Protein AF-A0AAJ1PN57-F1 (afdb_monomer_lite)

Radius of gyration: 31.7 Å; chains: 1; bounding box: 66×42×105 Å

Structure (mmCIF, N/CA/C/O backbone):
data_AF-A0AAJ1PN57-F1
#
_entry.id   AF-A0AAJ1PN57-F1
#
loop_
_atom_site.group_PDB
_atom_site.id
_atom_site.type_symbol
_atom_site.label_atom_id
_atom_site.label_alt_id
_atom_site.label_comp_id
_atom_site.label_asym_id
_atom_site.label_entity_id
_atom_site.label_seq_id
_atom_site.pdbx_PDB_ins_code
_atom_site.Cartn_x
_atom_site.Cartn_y
_atom_site.Cartn_z
_atom_site.occupancy
_atom_site.B_iso_or_equiv
_atom_site.auth_seq_id
_atom_site.auth_comp_id
_atom_site.auth_asym_id
_atom_site.auth_atom_id
_atom_site.pdbx_PDB_model_num
ATOM 1 N N . MET A 1 1 ? 21.900 13.992 -33.009 1.00 67.06 1 MET A N 1
ATOM 2 C CA . MET A 1 1 ? 20.421 13.949 -32.948 1.00 67.06 1 MET A CA 1
ATOM 3 C C . MET A 1 1 ? 19.888 12.594 -32.464 1.00 67.06 1 MET A C 1
ATOM 5 O O . MET A 1 1 ? 19.289 12.575 -31.401 1.00 67.06 1 MET A O 1
ATOM 9 N N . LYS A 1 2 ? 20.192 11.455 -33.119 1.00 76.88 2 LYS A N 1
ATOM 10 C CA . LYS A 1 2 ? 19.766 10.101 -32.674 1.00 76.88 2 LYS A CA 1
ATOM 11 C C . LYS A 1 2 ? 20.055 9.790 -31.192 1.00 76.88 2 LYS A C 1
ATOM 13 O O . LYS A 1 2 ? 19.144 9.440 -30.456 1.00 76.88 2 LYS A O 1
ATOM 18 N N . LYS A 1 3 ? 21.287 10.034 -30.721 1.00 77.75 3 LYS A N 1
ATOM 19 C CA . LYS A 1 3 ? 21.679 9.800 -29.314 1.00 77.75 3 LYS A CA 1
ATOM 20 C C . LYS A 1 3 ? 20.844 10.577 -28.283 1.00 77.75 3 LYS A C 1
ATOM 22 O O . LYS A 1 3 ? 20.604 10.093 -27.181 1.00 77.75 3 LYS A O 1
ATOM 27 N N . ILE A 1 4 ? 20.392 11.779 -28.647 1.00 75.38 4 ILE A N 1
ATOM 28 C CA . ILE A 1 4 ? 19.535 12.616 -27.795 1.00 75.38 4 ILE A CA 1
ATOM 29 C C . ILE A 1 4 ? 18.123 12.022 -27.757 1.00 75.38 4 ILE A C 1
ATOM 31 O O . ILE A 1 4 ? 17.577 11.845 -26.676 1.00 75.38 4 ILE A O 1
ATOM 35 N N . ILE A 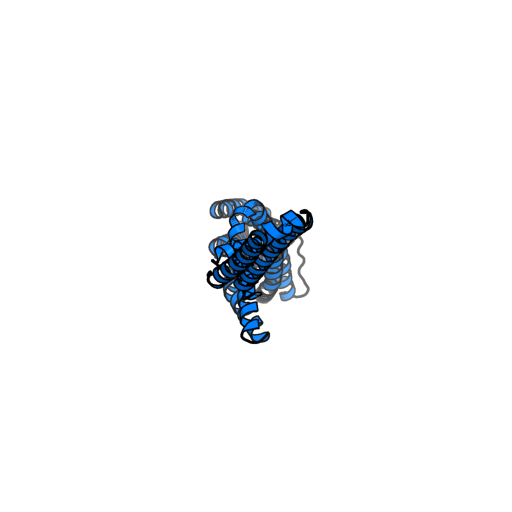1 5 ? 17.576 11.617 -28.908 1.00 80.12 5 ILE A N 1
ATOM 36 C CA . ILE A 1 5 ? 16.251 10.979 -29.006 1.00 80.12 5 ILE A CA 1
ATOM 37 C C . ILE A 1 5 ? 16.187 9.705 -28.145 1.00 80.12 5 ILE A C 1
ATOM 39 O O . ILE A 1 5 ? 15.266 9.555 -27.344 1.00 80.12 5 ILE A O 1
ATOM 43 N N . TYR A 1 6 ? 17.203 8.838 -28.217 1.00 85.56 6 TYR A N 1
ATOM 44 C CA . TYR A 1 6 ? 17.268 7.632 -27.379 1.00 85.56 6 TYR A CA 1
ATOM 45 C C . TYR A 1 6 ? 17.468 7.917 -25.887 1.00 85.56 6 TYR A C 1
ATOM 47 O O . TYR A 1 6 ? 17.120 7.082 -25.061 1.00 85.56 6 TYR A O 1
ATOM 55 N N . SER A 1 7 ? 17.997 9.091 -25.529 1.00 84.19 7 SER A N 1
ATOM 56 C CA . SER A 1 7 ? 18.116 9.523 -24.129 1.00 84.19 7 SER A CA 1
ATOM 57 C C . SER A 1 7 ? 16.805 10.137 -23.606 1.00 84.19 7 SER A C 1
ATOM 59 O O . SER A 1 7 ? 16.501 10.044 -22.418 1.00 84.19 7 SER A O 1
ATOM 61 N N . ILE A 1 8 ? 15.994 10.734 -24.484 1.00 88.19 8 ILE A N 1
ATOM 62 C CA . ILE A 1 8 ? 14.701 11.335 -24.128 1.00 88.19 8 ILE A CA 1
ATOM 63 C C . ILE A 1 8 ? 13.631 10.260 -23.913 1.00 88.19 8 ILE A C 1
ATOM 65 O O . ILE A 1 8 ? 12.876 10.355 -22.949 1.00 88.19 8 ILE A O 1
ATOM 69 N N . LEU A 1 9 ? 13.579 9.225 -24.758 1.00 91.12 9 LEU A N 1
ATOM 70 C CA . LEU A 1 9 ? 12.530 8.199 -24.699 1.00 91.12 9 LEU A CA 1
ATOM 71 C C . LEU A 1 9 ? 12.374 7.549 -23.302 1.00 91.12 9 LEU A C 1
ATOM 73 O O . LEU A 1 9 ? 11.255 7.554 -22.790 1.00 91.12 9 LEU A O 1
ATOM 77 N N . PRO A 1 10 ? 13.434 7.055 -22.629 1.00 92.81 10 PRO A N 1
ATOM 78 C CA . PRO A 1 10 ? 13.303 6.522 -21.273 1.00 92.81 10 PRO A CA 1
ATOM 79 C C . PRO A 1 10 ? 12.822 7.562 -20.259 1.00 92.81 10 PRO A C 1
ATOM 81 O O . PRO A 1 10 ? 12.041 7.236 -19.374 1.00 92.81 10 PRO A O 1
ATOM 84 N N . SER A 1 11 ? 13.245 8.819 -20.417 1.00 93.62 11 SER A N 1
ATOM 85 C CA . SER A 1 11 ? 12.823 9.931 -19.558 1.00 93.62 11 SER A CA 1
ATOM 86 C C . SER A 1 11 ? 11.321 10.196 -19.685 1.00 93.62 11 SER A C 1
ATOM 88 O O . SER A 1 11 ? 10.642 10.354 -18.676 1.00 93.62 11 SER A O 1
ATOM 90 N N . ILE A 1 12 ? 10.787 10.157 -20.911 1.00 94.69 12 ILE A N 1
ATOM 91 C CA . ILE A 1 12 ? 9.342 10.244 -21.161 1.00 94.69 12 ILE A CA 1
ATOM 92 C C . ILE A 1 12 ? 8.618 9.064 -20.508 1.00 94.69 12 ILE A C 1
ATOM 94 O O . ILE A 1 12 ? 7.600 9.267 -19.857 1.00 94.69 12 ILE A O 1
ATOM 98 N N . LEU A 1 13 ? 9.132 7.837 -20.639 1.00 95.69 13 LEU A N 1
ATOM 99 C CA . LEU A 1 13 ? 8.507 6.653 -20.037 1.00 95.69 13 LEU A CA 1
ATOM 100 C C . LEU A 1 13 ? 8.472 6.726 -18.502 1.00 95.69 13 LEU A C 1
ATOM 102 O O . LEU A 1 13 ? 7.461 6.369 -17.901 1.00 95.69 13 LEU A O 1
ATOM 106 N N . PHE A 1 14 ? 9.538 7.222 -17.873 1.00 95.94 14 PHE A N 1
ATOM 107 C CA . PHE A 1 14 ? 9.589 7.456 -16.427 1.00 95.94 14 PHE A CA 1
ATOM 108 C C . PHE A 1 14 ? 8.659 8.582 -15.976 1.00 95.94 14 PHE A C 1
ATOM 110 O O . PHE A 1 14 ? 7.985 8.458 -14.955 1.00 95.94 14 PHE A O 1
ATOM 117 N N . PHE A 1 15 ? 8.572 9.662 -16.748 1.00 95.12 15 PHE A N 1
ATOM 118 C CA . PHE A 1 15 ? 7.605 10.717 -16.484 1.00 95.12 15 PHE A CA 1
ATOM 119 C C . PHE A 1 15 ? 6.173 10.184 -16.564 1.00 95.12 15 PHE A C 1
ATOM 121 O O . PHE A 1 15 ? 5.410 10.343 -15.617 1.00 95.12 15 PHE A O 1
ATOM 128 N N . LEU A 1 16 ? 5.833 9.482 -17.649 1.00 95.12 16 LEU A N 1
ATOM 129 C CA . LEU A 1 16 ? 4.508 8.902 -17.849 1.00 95.12 16 LEU A CA 1
ATOM 130 C C . LEU A 1 16 ? 4.157 7.876 -16.773 1.00 95.12 16 LEU A C 1
ATOM 132 O O . LEU A 1 16 ? 3.004 7.833 -16.356 1.00 95.12 16 LEU A O 1
ATOM 136 N N . SER A 1 17 ? 5.115 7.071 -16.299 1.00 94.62 17 SER A N 1
ATOM 137 C CA . SER A 1 17 ? 4.846 6.117 -15.220 1.00 94.62 17 SER A CA 1
ATOM 138 C C . SER A 1 17 ? 4.458 6.839 -13.929 1.00 94.62 17 SER A C 1
ATOM 140 O O . SER A 1 17 ? 3.449 6.497 -13.315 1.00 94.62 17 SER A O 1
ATOM 142 N N . ILE A 1 18 ? 5.205 7.874 -13.545 1.00 91.62 18 ILE A N 1
ATOM 143 C CA . ILE A 1 18 ? 4.936 8.653 -12.334 1.00 91.62 18 ILE A CA 1
ATOM 144 C C . ILE A 1 18 ? 3.635 9.442 -12.481 1.00 91.62 18 ILE A C 1
ATOM 146 O O . ILE A 1 18 ? 2.802 9.404 -11.580 1.00 91.62 18 ILE A O 1
ATOM 150 N N . SER A 1 19 ? 3.412 10.096 -13.622 1.00 90.62 19 SER A N 1
ATOM 151 C CA . SER A 1 19 ? 2.143 10.762 -13.928 1.00 90.62 19 SER A CA 1
ATOM 152 C C . SER A 1 19 ? 0.969 9.802 -13.837 1.00 90.62 19 SER A C 1
ATOM 154 O O . SER A 1 19 ? -0.031 10.118 -13.200 1.00 90.62 19 SER A O 1
ATOM 156 N N . TYR A 1 20 ? 1.102 8.605 -14.402 1.00 91.75 20 TYR A N 1
ATOM 157 C CA . TYR A 1 20 ? 0.069 7.590 -14.299 1.00 91.75 20 TYR A CA 1
ATOM 158 C C . TYR A 1 20 ? -0.195 7.205 -12.839 1.00 91.75 20 TYR A C 1
ATOM 160 O O . TYR A 1 20 ? -1.350 7.192 -12.431 1.00 91.75 20 TYR A O 1
ATOM 168 N N . LEU A 1 21 ? 0.840 6.972 -12.024 1.00 86.19 21 LEU A N 1
ATOM 169 C CA . LEU A 1 21 ? 0.659 6.668 -10.601 1.00 86.19 21 LEU A CA 1
ATOM 170 C C . LEU A 1 21 ? -0.129 7.779 -9.882 1.00 86.19 21 LEU A C 1
ATOM 172 O O . LEU A 1 21 ? -1.048 7.473 -9.127 1.00 86.19 21 LEU A O 1
ATOM 176 N N . MET A 1 22 ? 0.153 9.050 -10.185 1.00 82.56 22 MET A N 1
ATOM 177 C CA . MET A 1 22 ? -0.563 10.199 -9.615 1.00 82.56 22 MET A CA 1
ATOM 178 C C . MET A 1 22 ? -2.041 10.259 -10.025 1.00 82.56 22 MET A C 1
ATOM 180 O O . MET A 1 22 ? -2.898 10.520 -9.183 1.00 82.56 22 MET A O 1
ATOM 184 N N . PHE A 1 23 ? -2.351 9.997 -11.297 1.00 83.56 23 PHE A N 1
ATOM 185 C CA . PHE A 1 23 ? -3.720 10.087 -11.824 1.00 83.56 23 PHE A CA 1
ATOM 186 C C . PHE A 1 23 ? -4.523 8.783 -11.717 1.00 83.56 23 PHE A C 1
ATOM 188 O O . PHE A 1 23 ? -5.740 8.806 -11.870 1.00 83.56 23 PHE A O 1
ATOM 195 N N . SER A 1 24 ? -3.880 7.655 -11.409 1.00 80.06 24 SER A N 1
ATOM 196 C CA . SER A 1 24 ? -4.524 6.338 -11.271 1.00 80.06 24 SER A CA 1
ATOM 197 C C . SER A 1 24 ? -5.494 6.235 -10.086 1.00 80.06 24 SER A C 1
ATOM 199 O O . SER A 1 24 ? -6.195 5.237 -9.946 1.00 80.06 24 SER A O 1
ATOM 201 N N . GLY A 1 25 ? -5.515 7.236 -9.199 1.00 73.00 25 GLY A N 1
ATOM 202 C CA . GLY A 1 25 ? -6.283 7.204 -7.955 1.00 73.00 25 GLY A CA 1
ATOM 203 C C . GLY A 1 25 ? -5.637 6.365 -6.845 1.00 73.00 25 GLY A C 1
ATOM 204 O O . GLY A 1 25 ? -6.163 6.343 -5.733 1.00 73.00 25 GLY A O 1
ATOM 205 N N . LEU A 1 26 ? -4.484 5.726 -7.094 1.00 79.19 26 LEU A N 1
ATOM 206 C CA . LEU A 1 26 ? -3.683 4.992 -6.104 1.00 79.19 26 LEU A CA 1
ATOM 207 C C . LEU A 1 26 ? -2.878 5.940 -5.196 1.00 79.19 26 LEU A C 1
ATOM 209 O O . LEU A 1 26 ? -1.649 5.918 -5.159 1.00 79.19 26 LEU A O 1
ATOM 213 N N . ASN A 1 27 ? -3.576 6.799 -4.457 1.00 80.88 27 ASN A N 1
ATOM 214 C CA . ASN A 1 27 ? -2.968 7.668 -3.451 1.00 80.88 27 ASN A CA 1
ATOM 215 C C . ASN A 1 27 ? -2.926 6.998 -2.064 1.00 80.88 27 ASN A C 1
ATOM 217 O O . ASN A 1 27 ? -3.452 5.904 -1.855 1.00 80.88 27 ASN A O 1
ATOM 221 N N . ALA A 1 28 ? -2.308 7.673 -1.094 1.00 79.62 28 ALA A N 1
ATOM 222 C CA . ALA A 1 28 ? -2.153 7.152 0.261 1.00 79.62 28 ALA A CA 1
ATOM 223 C C . ALA A 1 28 ? -3.504 6.847 0.946 1.00 79.62 28 ALA A C 1
ATOM 225 O O . ALA A 1 28 ? -3.658 5.797 1.569 1.00 79.62 28 ALA A O 1
ATOM 226 N N . ALA A 1 29 ? -4.516 7.702 0.756 1.00 81.75 29 ALA A N 1
ATOM 227 C CA . ALA A 1 29 ? -5.862 7.474 1.283 1.00 81.75 29 ALA A CA 1
ATOM 228 C C . ALA A 1 29 ? -6.530 6.237 0.658 1.00 81.75 29 ALA A C 1
ATOM 230 O O . ALA A 1 29 ? -7.146 5.435 1.361 1.00 81.75 29 ALA A O 1
ATOM 231 N N . LYS A 1 30 ? -6.386 6.041 -0.658 1.00 85.19 30 LYS A N 1
ATOM 232 C CA . LYS A 1 30 ? -6.874 4.845 -1.352 1.00 85.19 30 LYS A CA 1
ATOM 233 C C . LYS A 1 30 ? -6.144 3.596 -0.866 1.00 85.19 30 LYS A C 1
ATOM 235 O O . LYS A 1 30 ? -6.804 2.591 -0.636 1.00 85.19 30 LYS A O 1
ATOM 240 N N . ALA A 1 31 ? -4.832 3.662 -0.648 1.00 84.81 31 ALA A N 1
ATOM 241 C CA . ALA A 1 31 ? -4.052 2.544 -0.124 1.00 84.81 31 ALA A CA 1
ATOM 242 C C . ALA A 1 31 ? -4.526 2.114 1.279 1.00 84.81 31 ALA A C 1
ATOM 244 O O . ALA A 1 31 ? -4.741 0.924 1.502 1.00 84.81 31 ALA A O 1
ATOM 245 N N . ILE A 1 32 ? -4.800 3.069 2.180 1.00 83.56 32 ILE A N 1
ATOM 246 C CA . ILE A 1 32 ? -5.401 2.796 3.500 1.00 83.56 32 ILE A CA 1
ATOM 247 C C . ILE A 1 32 ? -6.785 2.144 3.344 1.00 83.56 32 ILE A C 1
ATOM 249 O O . ILE A 1 32 ? -7.073 1.123 3.968 1.00 83.56 32 ILE A O 1
ATOM 253 N N . LYS A 1 33 ? -7.643 2.696 2.474 1.00 86.06 33 LYS A N 1
ATOM 254 C CA . LYS A 1 33 ? -8.988 2.150 2.222 1.00 86.06 33 LYS A CA 1
ATOM 255 C C . LYS A 1 33 ? -8.939 0.729 1.663 1.00 86.06 33 LYS A C 1
ATOM 257 O O . LYS A 1 33 ? -9.704 -0.116 2.119 1.00 86.06 33 LYS A O 1
ATOM 262 N N . VAL A 1 34 ? -8.046 0.458 0.711 1.00 88.06 34 VAL A N 1
ATOM 263 C CA . VAL A 1 34 ? -7.860 -0.877 0.127 1.00 88.06 34 VAL A CA 1
ATOM 264 C C . VAL A 1 34 ? -7.359 -1.850 1.186 1.00 88.06 34 VAL A C 1
ATOM 266 O O . VAL A 1 34 ? -7.959 -2.909 1.324 1.00 88.06 34 VAL A O 1
ATOM 269 N N . GLN A 1 35 ? -6.342 -1.486 1.979 1.00 86.56 35 GLN A N 1
ATOM 270 C CA . GLN A 1 35 ? -5.863 -2.321 3.085 1.00 86.56 35 GLN A CA 1
ATOM 271 C C . GLN A 1 35 ? -7.027 -2.724 3.997 1.00 86.56 35 GLN A C 1
ATOM 273 O O . GLN A 1 35 ? -7.273 -3.912 4.192 1.00 86.56 35 GLN A O 1
ATOM 278 N N . ASN A 1 36 ? -7.779 -1.746 4.504 1.00 84.50 36 ASN A N 1
ATOM 279 C CA . ASN A 1 36 ? -8.882 -2.010 5.424 1.00 84.50 36 ASN A CA 1
ATOM 280 C C . ASN A 1 36 ? -9.964 -2.866 4.760 1.00 84.50 36 ASN A C 1
ATOM 282 O O . ASN A 1 36 ? -10.401 -3.861 5.329 1.00 84.50 36 ASN A O 1
ATOM 286 N N . LYS A 1 37 ? -10.355 -2.549 3.521 1.00 87.81 37 LYS A N 1
ATOM 287 C CA . LYS A 1 37 ? -11.405 -3.291 2.821 1.00 87.81 37 LYS A CA 1
ATOM 288 C C . LYS A 1 37 ? -11.010 -4.736 2.515 1.00 87.81 37 LYS A C 1
ATOM 290 O O . LYS A 1 37 ? -11.871 -5.600 2.623 1.00 87.81 37 LYS A O 1
ATOM 295 N N . VAL A 1 38 ? -9.741 -5.017 2.211 1.00 88.50 38 VAL A N 1
ATOM 296 C CA . VAL A 1 38 ? -9.234 -6.390 2.038 1.00 88.50 38 VAL A CA 1
ATOM 297 C C . VAL A 1 38 ? -9.445 -7.213 3.303 1.00 88.50 38 VAL A C 1
ATOM 299 O O . VAL A 1 38 ? -9.965 -8.325 3.218 1.00 88.50 38 VAL A O 1
ATOM 302 N N . PHE A 1 39 ? -9.084 -6.660 4.466 1.00 84.69 39 PHE A N 1
ATOM 303 C CA . PHE A 1 39 ? -9.306 -7.318 5.753 1.00 84.69 39 PHE A CA 1
ATOM 304 C C . PHE A 1 39 ? -10.797 -7.505 6.044 1.00 84.69 39 PHE A C 1
ATOM 306 O O . PHE A 1 39 ? -11.201 -8.592 6.445 1.00 84.69 39 PHE A O 1
ATOM 313 N N . LEU A 1 40 ? -11.625 -6.487 5.793 1.00 85.12 40 LEU A N 1
ATOM 314 C CA . LEU A 1 40 ? -13.076 -6.579 5.990 1.00 85.12 40 LEU A CA 1
ATOM 315 C C . LEU A 1 40 ? -13.707 -7.669 5.109 1.00 85.12 40 LEU A C 1
ATOM 317 O O . LEU A 1 40 ? -14.514 -8.454 5.597 1.00 85.12 40 LEU A O 1
ATOM 321 N N . VAL A 1 41 ? -13.339 -7.727 3.824 1.00 89.06 41 VAL A N 1
ATOM 322 C CA . VAL A 1 41 ? -13.805 -8.765 2.888 1.00 89.06 41 VAL A CA 1
ATOM 323 C C . VAL A 1 41 ? -13.367 -10.144 3.374 1.00 89.06 41 VAL A C 1
ATOM 325 O O . VAL A 1 41 ? -14.195 -11.047 3.433 1.00 89.06 41 VAL A O 1
ATOM 328 N N . PHE A 1 42 ? -12.108 -10.279 3.802 1.00 88.62 42 PHE A N 1
ATOM 329 C CA . PHE A 1 42 ? -11.573 -11.541 4.307 1.00 88.62 42 PHE A CA 1
ATOM 330 C C . PHE A 1 42 ? -12.352 -12.041 5.526 1.00 88.62 42 PHE A C 1
ATOM 332 O O . PHE A 1 42 ? -12.851 -13.162 5.527 1.00 88.62 42 PHE A O 1
ATOM 339 N N . VAL A 1 43 ? -12.477 -11.203 6.561 1.00 85.56 43 VAL A N 1
ATOM 340 C CA . VAL A 1 43 ? -13.123 -11.576 7.828 1.00 85.56 43 VAL A CA 1
ATOM 341 C C . VAL A 1 43 ? -14.599 -11.890 7.614 1.00 85.56 43 VAL A C 1
ATOM 343 O O . VAL A 1 43 ? -15.100 -12.866 8.164 1.00 85.56 43 VAL A O 1
ATOM 346 N N . ARG A 1 44 ? -15.294 -11.106 6.784 1.00 85.75 44 ARG A N 1
ATOM 347 C CA . ARG A 1 44 ? -16.710 -11.336 6.494 1.00 85.75 44 ARG A CA 1
ATOM 348 C C . ARG A 1 44 ? -16.932 -12.648 5.749 1.00 85.75 44 ARG A C 1
ATOM 350 O O . ARG A 1 44 ? -17.767 -13.445 6.159 1.00 85.75 44 ARG A O 1
ATOM 357 N N . ALA A 1 45 ? -16.157 -12.895 4.696 1.00 87.38 45 ALA A N 1
ATOM 358 C CA . ALA A 1 45 ? -16.245 -14.141 3.950 1.00 87.38 45 ALA A CA 1
ATOM 359 C C . ALA A 1 45 ? -15.841 -15.349 4.810 1.00 87.38 45 ALA A C 1
ATOM 361 O O . ALA A 1 45 ? -16.446 -16.406 4.683 1.00 87.38 45 ALA A O 1
ATOM 362 N N . LEU A 1 46 ? -14.882 -15.190 5.728 1.00 87.06 46 LEU A N 1
ATOM 363 C CA . LEU A 1 46 ? -14.502 -16.234 6.680 1.00 87.06 46 LEU A CA 1
ATOM 364 C C . LEU A 1 46 ? -15.620 -16.543 7.686 1.00 87.06 46 LEU A C 1
ATOM 366 O O . LEU A 1 46 ? -15.800 -17.699 8.053 1.00 87.06 46 LEU A O 1
ATOM 370 N N . ALA A 1 47 ? -16.357 -15.524 8.133 1.00 83.25 47 ALA A N 1
ATOM 371 C CA . ALA A 1 47 ? -17.478 -15.691 9.056 1.00 83.25 47 ALA A CA 1
ATOM 372 C C . ALA A 1 47 ? -18.710 -16.321 8.383 1.00 83.25 47 ALA A C 1
ATOM 374 O O . ALA A 1 47 ? -19.437 -17.080 9.019 1.00 83.25 47 ALA A O 1
ATOM 375 N N . GLU A 1 48 ? -18.958 -15.995 7.112 1.00 85.94 48 GLU A N 1
ATOM 376 C CA . GLU A 1 48 ? -20.146 -16.437 6.369 1.00 85.94 48 GLU A CA 1
ATOM 377 C C . GLU A 1 48 ? -19.923 -17.744 5.579 1.00 85.94 48 GLU A C 1
ATOM 379 O O . GLU A 1 48 ? -20.890 -18.440 5.262 1.00 85.94 48 GLU A O 1
ATOM 384 N N . LYS A 1 49 ? -18.675 -18.067 5.211 1.00 86.88 49 LYS A N 1
ATOM 385 C CA . LYS A 1 49 ? -18.316 -19.157 4.283 1.00 86.88 49 LYS A CA 1
ATOM 386 C C . LYS A 1 49 ? -17.121 -19.970 4.810 1.00 86.88 49 LYS A C 1
ATOM 388 O O . LYS A 1 49 ? -17.083 -20.337 5.979 1.00 86.88 49 LYS A O 1
ATOM 393 N N . ASP A 1 50 ? -16.164 -20.298 3.935 1.00 90.81 50 ASP A N 1
ATOM 394 C CA . ASP A 1 50 ? -14.934 -21.023 4.246 1.00 90.81 50 ASP A CA 1
ATOM 395 C C . ASP A 1 50 ? -13.674 -20.177 3.976 1.00 90.81 50 ASP A C 1
ATOM 397 O O . ASP A 1 50 ? -13.713 -19.088 3.392 1.00 90.81 50 ASP A O 1
ATOM 401 N N . VAL A 1 51 ? -12.523 -20.704 4.401 1.00 89.88 51 VAL A N 1
ATOM 402 C CA . VAL A 1 51 ? -11.219 -20.039 4.261 1.00 89.88 51 VAL A CA 1
ATOM 403 C C . VAL A 1 51 ? -10.830 -19.830 2.792 1.00 89.88 51 VAL A C 1
ATOM 405 O O . VAL A 1 51 ? -10.229 -18.810 2.459 1.00 89.88 51 VAL A O 1
ATOM 408 N N . LEU A 1 52 ? -11.144 -20.774 1.901 1.00 92.06 52 LEU A N 1
ATOM 409 C CA . LEU A 1 52 ? -10.718 -20.713 0.499 1.00 92.06 52 LEU A CA 1
ATOM 410 C C . LEU A 1 52 ? -11.469 -19.620 -0.265 1.00 92.06 52 LEU A C 1
ATOM 412 O O . LEU A 1 52 ? -10.853 -18.848 -1.002 1.00 92.06 52 LEU A O 1
ATOM 416 N N . LEU A 1 53 ? -12.779 -19.517 -0.053 1.00 90.69 53 LEU A N 1
ATOM 417 C CA . LEU A 1 53 ? -13.622 -18.470 -0.613 1.00 90.69 53 LEU A CA 1
ATOM 418 C C . LEU A 1 53 ? -13.243 -17.103 -0.042 1.00 90.69 53 LEU A C 1
ATOM 420 O O . LEU A 1 53 ? -13.137 -16.150 -0.811 1.00 90.69 53 LEU A O 1
ATOM 424 N N . ALA A 1 54 ? -12.933 -17.016 1.255 1.00 90.31 54 ALA A N 1
ATOM 425 C CA . ALA A 1 54 ? -12.436 -15.782 1.858 1.00 90.31 54 ALA A CA 1
ATOM 426 C C . ALA A 1 54 ? -11.127 -15.299 1.216 1.00 90.31 54 ALA A C 1
ATOM 428 O O . ALA A 1 54 ? -11.007 -14.130 0.846 1.00 90.31 54 ALA A O 1
ATOM 429 N N . ILE A 1 55 ? -10.165 -16.204 1.004 1.00 91.06 55 ILE A N 1
ATOM 430 C CA . ILE A 1 55 ? -8.920 -15.888 0.292 1.00 91.06 55 ILE A CA 1
ATOM 431 C C . ILE A 1 55 ? -9.219 -15.454 -1.147 1.00 91.06 55 ILE A C 1
ATOM 433 O O . ILE A 1 55 ? -8.679 -14.448 -1.605 1.00 91.06 55 ILE A O 1
ATOM 437 N N . SER A 1 56 ? -10.077 -16.188 -1.860 1.00 93.50 56 SER A N 1
ATOM 438 C CA . SER A 1 56 ? -10.421 -15.894 -3.253 1.00 93.50 56 SER A CA 1
ATOM 439 C C . SER A 1 56 ? -11.063 -14.514 -3.414 1.00 93.50 56 SER A C 1
ATOM 441 O O . SER A 1 56 ? -10.677 -13.757 -4.305 1.00 93.50 56 SER A O 1
ATOM 443 N N . GLU A 1 57 ? -12.014 -14.154 -2.553 1.00 93.25 57 GLU A N 1
ATOM 444 C CA . GLU A 1 57 ? -12.686 -12.852 -2.595 1.00 93.25 57 GLU A CA 1
ATOM 445 C C . GLU A 1 57 ? -11.730 -11.705 -2.255 1.00 93.25 57 GLU A C 1
ATOM 447 O O . GLU A 1 57 ? -11.686 -10.702 -2.972 1.00 93.25 57 GLU A O 1
ATOM 452 N N . SER A 1 58 ? -10.894 -11.868 -1.226 1.00 92.38 58 SER A N 1
ATOM 453 C CA . SER A 1 58 ? -9.866 -10.880 -0.888 1.00 92.38 58 SER A CA 1
ATOM 454 C C . SER A 1 58 ? -8.835 -10.708 -2.001 1.00 92.38 58 SER A C 1
ATOM 456 O O . SER A 1 58 ? -8.457 -9.578 -2.313 1.00 92.38 58 SER A O 1
ATOM 458 N N . LEU A 1 59 ? -8.399 -11.797 -2.641 1.00 91.19 59 LEU A N 1
ATOM 459 C CA . LEU A 1 59 ? -7.489 -11.741 -3.787 1.00 91.19 59 LEU A CA 1
ATOM 460 C C . LEU A 1 59 ? -8.143 -11.081 -4.999 1.00 91.19 59 LEU A C 1
ATOM 462 O O . LEU A 1 59 ? -7.490 -10.279 -5.663 1.00 91.19 59 LEU A O 1
ATOM 466 N N . SER A 1 60 ? -9.415 -11.376 -5.273 1.00 93.94 60 SER A N 1
ATOM 467 C CA . SER A 1 60 ? -10.177 -10.725 -6.342 1.00 93.94 60 SER A CA 1
ATOM 468 C C . SER A 1 60 ? -10.245 -9.214 -6.115 1.00 93.94 60 SER A C 1
ATOM 470 O O . SER A 1 60 ? -9.942 -8.444 -7.024 1.00 93.94 60 SER A O 1
ATOM 472 N N . TYR A 1 61 ? -10.513 -8.789 -4.878 1.00 93.50 61 TYR A N 1
ATOM 473 C CA . TYR A 1 61 ? -10.532 -7.376 -4.516 1.00 93.50 61 TYR A CA 1
ATOM 474 C C . TYR A 1 61 ? -9.151 -6.710 -4.658 1.00 93.50 61 TYR A C 1
ATOM 476 O O . TYR A 1 61 ? -9.041 -5.629 -5.237 1.00 93.50 61 TYR A O 1
ATOM 484 N N . ILE A 1 62 ? -8.072 -7.356 -4.191 1.00 91.31 62 ILE A N 1
ATOM 485 C CA . ILE A 1 62 ? -6.694 -6.864 -4.390 1.00 91.31 62 ILE A CA 1
ATOM 486 C C . ILE A 1 62 ? -6.373 -6.755 -5.887 1.00 91.31 62 ILE A C 1
ATOM 488 O O . ILE A 1 62 ? -5.740 -5.788 -6.324 1.00 91.31 62 ILE A O 1
ATOM 492 N N . LEU A 1 63 ? -6.805 -7.735 -6.684 1.00 91.31 63 LEU A N 1
ATOM 493 C CA . LEU A 1 63 ? -6.554 -7.775 -8.117 1.00 91.31 63 LEU A CA 1
ATOM 494 C C . LEU A 1 63 ? -7.178 -6.568 -8.824 1.00 91.31 63 LEU A C 1
ATOM 496 O O . LEU A 1 63 ? -6.495 -5.905 -9.606 1.00 91.31 63 LEU A O 1
ATOM 500 N N . THR A 1 64 ? -8.442 -6.266 -8.530 1.00 91.06 64 THR A N 1
ATOM 501 C CA . THR A 1 64 ? -9.185 -5.175 -9.174 1.00 91.06 64 THR A CA 1
ATOM 502 C C . THR A 1 64 ? -8.767 -3.799 -8.678 1.00 91.06 64 THR A C 1
ATOM 504 O O . THR A 1 64 ? -8.619 -2.883 -9.481 1.00 91.06 64 THR A O 1
ATOM 507 N N . GLU A 1 65 ? -8.546 -3.644 -7.374 1.00 90.81 65 GLU A N 1
ATOM 508 C CA . GLU A 1 65 ? -8.356 -2.326 -6.760 1.00 90.81 65 GLU A CA 1
ATOM 509 C C . GLU A 1 65 ? -6.890 -1.904 -6.630 1.00 90.81 65 GLU A C 1
ATOM 511 O O . GLU A 1 65 ? -6.617 -0.716 -6.462 1.00 90.81 65 GLU A O 1
ATOM 516 N N . ALA A 1 66 ? -5.940 -2.843 -6.707 1.00 89.56 66 ALA A N 1
ATOM 517 C CA . ALA A 1 66 ? -4.514 -2.550 -6.547 1.00 89.56 66 ALA A CA 1
ATOM 518 C C . ALA A 1 66 ? -3.642 -3.106 -7.681 1.00 89.56 66 ALA A C 1
ATOM 520 O O . ALA A 1 66 ? -2.831 -2.370 -8.247 1.00 89.56 66 ALA A O 1
ATOM 521 N N . ILE A 1 67 ? -3.783 -4.384 -8.050 1.00 90.06 67 ILE A N 1
ATOM 522 C CA . ILE A 1 67 ? -2.886 -5.003 -9.044 1.00 90.06 67 ILE A CA 1
ATOM 523 C C . ILE A 1 67 ? -3.133 -4.421 -10.433 1.00 90.06 67 ILE A C 1
ATOM 525 O O . ILE A 1 67 ? -2.214 -3.853 -11.014 1.00 90.06 67 ILE A O 1
ATOM 529 N N . LEU A 1 68 ? -4.355 -4.521 -10.961 1.00 89.81 68 LEU A N 1
ATOM 530 C CA . LEU A 1 68 ? -4.674 -4.036 -12.306 1.00 89.81 68 LEU A CA 1
ATOM 531 C C . LEU A 1 68 ? -4.326 -2.546 -12.482 1.00 89.81 68 LEU A C 1
ATOM 533 O O . LEU A 1 68 ? -3.633 -2.227 -13.453 1.00 89.81 68 LEU A O 1
ATOM 537 N N . PRO A 1 69 ? -4.678 -1.647 -11.540 1.00 90.44 69 PRO A N 1
ATOM 538 C CA . PRO A 1 69 ? -4.299 -0.243 -11.641 1.00 90.44 69 PRO A CA 1
ATOM 539 C C . PRO A 1 69 ? -2.799 0.015 -11.465 1.00 90.44 69 PRO A C 1
ATOM 541 O O . PRO A 1 69 ? -2.333 1.065 -11.871 1.00 90.44 69 PRO A O 1
ATOM 544 N N . SER A 1 70 ? -2.005 -0.895 -10.890 1.00 90.56 70 SER A N 1
ATOM 545 C CA . SER A 1 70 ? -0.547 -0.702 -10.773 1.00 90.56 70 SER A CA 1
ATOM 546 C C . SER A 1 70 ? 0.241 -1.231 -11.978 1.00 90.56 70 SER A C 1
ATOM 548 O O . SER A 1 70 ? 1.396 -0.843 -12.175 1.00 90.56 70 SER A O 1
ATOM 550 N N . LEU A 1 71 ? -0.369 -2.061 -12.834 1.00 91.12 71 LEU A N 1
ATOM 551 C CA . LEU A 1 71 ? 0.308 -2.643 -13.996 1.00 91.12 71 LEU A CA 1
ATOM 552 C C . LEU A 1 71 ? 0.877 -1.595 -14.969 1.00 91.12 71 LEU A C 1
ATOM 554 O O . LEU A 1 71 ? 2.046 -1.737 -15.337 1.00 91.12 71 LEU A O 1
ATOM 558 N N . PRO A 1 72 ? 0.155 -0.533 -15.385 1.00 93.00 72 PRO A N 1
ATOM 559 C CA . PRO A 1 72 ? 0.714 0.418 -16.347 1.00 93.00 72 PRO A CA 1
ATOM 560 C C . PRO A 1 72 ? 1.930 1.165 -15.795 1.00 93.00 72 PRO A C 1
ATOM 562 O O . PRO A 1 72 ? 2.914 1.338 -16.511 1.00 93.00 72 PRO A O 1
ATOM 565 N N . PHE A 1 73 ? 1.922 1.514 -14.504 1.00 93.31 73 PHE A N 1
ATOM 566 C CA . PHE A 1 73 ? 3.090 2.076 -13.819 1.00 93.31 73 PHE A CA 1
ATOM 567 C C . PHE A 1 73 ? 4.307 1.140 -13.918 1.00 93.31 73 PHE A C 1
ATOM 569 O O . PHE A 1 73 ? 5.392 1.565 -14.327 1.00 93.31 73 PHE A O 1
ATOM 576 N N . LEU A 1 74 ? 4.115 -0.147 -13.608 1.00 93.94 74 LEU A N 1
ATOM 577 C CA . LEU A 1 74 ? 5.168 -1.164 -13.657 1.00 93.94 74 LEU A CA 1
ATOM 578 C C . LEU A 1 74 ? 5.716 -1.375 -15.071 1.00 93.94 74 LEU A C 1
ATOM 580 O O . LEU A 1 74 ? 6.933 -1.445 -15.259 1.00 93.94 74 LEU A O 1
ATOM 584 N N . PHE A 1 75 ? 4.836 -1.458 -16.069 1.00 94.38 75 PHE A N 1
ATOM 585 C CA . PHE A 1 75 ? 5.237 -1.666 -17.457 1.00 94.38 75 PHE A CA 1
ATOM 586 C C . PHE A 1 75 ? 5.922 -0.438 -18.057 1.00 94.38 75 PHE A C 1
ATOM 588 O O . PHE A 1 75 ? 6.901 -0.596 -18.785 1.00 94.38 75 PHE A O 1
ATOM 595 N N . LEU A 1 76 ? 5.487 0.778 -17.728 1.00 95.81 76 LEU A N 1
ATOM 596 C CA . LEU A 1 76 ? 6.153 2.000 -18.185 1.00 95.81 76 LEU A CA 1
ATOM 597 C C . LEU A 1 76 ? 7.556 2.133 -17.573 1.00 95.81 76 LEU A C 1
ATOM 599 O O . LEU A 1 76 ? 8.519 2.360 -18.309 1.00 95.81 76 LEU A O 1
ATOM 603 N N . LEU A 1 77 ? 7.708 1.889 -16.263 1.00 95.12 77 LEU A N 1
ATOM 604 C CA . LEU A 1 77 ? 9.026 1.866 -15.614 1.00 95.12 77 LEU A CA 1
ATOM 605 C C . LEU A 1 77 ? 9.939 0.783 -16.198 1.00 95.12 77 LEU A C 1
ATOM 607 O O . LEU A 1 77 ? 11.086 1.058 -16.555 1.00 95.12 77 LEU A O 1
ATOM 611 N N . GLY A 1 78 ? 9.437 -0.449 -16.311 1.00 95.25 78 GLY A N 1
ATOM 612 C CA . GLY A 1 78 ? 10.203 -1.568 -16.855 1.00 95.25 78 GLY A CA 1
ATOM 613 C C . GLY A 1 78 ? 10.642 -1.322 -18.299 1.00 95.25 78 GLY A C 1
ATOM 614 O O . GLY A 1 78 ? 11.797 -1.580 -18.638 1.00 95.25 78 GLY A O 1
ATOM 615 N N . SER A 1 79 ? 9.767 -0.732 -19.118 1.00 95.12 79 SER A N 1
ATOM 616 C CA . SER A 1 79 ? 10.081 -0.340 -20.497 1.00 95.12 79 SER A CA 1
ATOM 617 C C . SER A 1 79 ? 11.151 0.744 -20.546 1.00 95.12 79 SER A C 1
ATOM 619 O O . SER A 1 79 ? 12.053 0.658 -21.376 1.00 95.12 79 SER A O 1
ATOM 621 N N . GLY A 1 80 ? 11.104 1.726 -19.640 1.00 95.19 80 GLY A N 1
ATOM 622 C CA . GLY A 1 80 ? 12.140 2.752 -19.520 1.00 95.19 80 GLY A CA 1
ATOM 623 C C . GLY A 1 80 ? 13.516 2.144 -19.239 1.00 95.19 80 GLY A C 1
ATOM 624 O O . GLY A 1 80 ? 14.473 2.423 -19.961 1.00 95.19 80 GLY A O 1
ATOM 625 N N . PHE A 1 81 ? 13.617 1.237 -18.262 1.00 95.12 81 PHE A N 1
ATOM 626 C CA . PHE A 1 81 ? 14.879 0.547 -17.966 1.00 95.12 81 PHE A CA 1
ATOM 627 C C . PHE A 1 81 ? 15.347 -0.358 -19.107 1.00 95.12 81 PHE A C 1
ATOM 629 O O . PHE A 1 81 ? 16.533 -0.357 -19.448 1.00 95.12 81 PHE A O 1
ATOM 636 N N . LEU A 1 82 ? 14.432 -1.108 -19.726 1.00 93.56 82 LEU A N 1
ATOM 637 C CA . LEU A 1 82 ? 14.769 -1.975 -20.848 1.00 93.56 82 LEU A CA 1
ATOM 638 C C . LEU A 1 82 ? 15.259 -1.163 -22.057 1.00 93.56 82 LEU A C 1
ATOM 640 O O . LEU A 1 82 ? 16.249 -1.544 -22.680 1.00 93.56 82 LEU A O 1
ATOM 644 N N . ALA A 1 83 ? 14.623 -0.026 -22.355 1.00 92.62 83 ALA A N 1
ATOM 645 C CA . ALA A 1 83 ? 15.041 0.878 -23.422 1.00 92.62 83 ALA A CA 1
ATOM 646 C C . ALA A 1 83 ? 16.458 1.413 -23.181 1.00 92.62 83 ALA A C 1
ATOM 648 O O . ALA A 1 83 ? 17.281 1.376 -24.096 1.00 92.62 83 ALA A O 1
ATOM 649 N N . ILE A 1 84 ? 16.784 1.827 -21.947 1.00 91.94 84 ILE A N 1
ATOM 650 C CA . ILE A 1 84 ? 18.147 2.276 -21.615 1.00 91.94 84 ILE A CA 1
ATOM 651 C C . ILE A 1 84 ? 19.166 1.173 -21.902 1.00 91.94 84 ILE A C 1
ATOM 653 O O . ILE A 1 84 ? 20.227 1.428 -22.468 1.00 91.94 84 ILE A O 1
ATOM 657 N N . PHE A 1 85 ? 18.840 -0.062 -21.532 1.00 90.88 85 PHE A N 1
ATOM 658 C CA . PHE A 1 85 ? 19.755 -1.179 -21.699 1.00 90.88 85 PHE A CA 1
ATOM 659 C C . PHE A 1 85 ? 19.932 -1.612 -23.160 1.00 90.88 85 PHE A C 1
ATOM 661 O O . PHE A 1 85 ? 21.057 -1.884 -23.580 1.00 90.88 85 PHE A O 1
ATOM 668 N N . ILE A 1 86 ? 18.853 -1.648 -23.948 1.00 90.12 86 ILE A N 1
ATOM 669 C CA . ILE A 1 86 ? 18.908 -1.976 -25.382 1.00 90.12 86 ILE A CA 1
ATOM 670 C C . ILE A 1 86 ? 19.731 -0.927 -26.134 1.00 90.12 86 ILE A C 1
ATOM 672 O O . ILE A 1 86 ? 20.634 -1.278 -26.891 1.00 90.12 86 ILE A O 1
ATOM 676 N N . PHE A 1 87 ? 19.483 0.357 -25.874 1.00 88.94 87 PHE A N 1
ATOM 677 C CA . PHE A 1 87 ? 20.158 1.464 -26.552 1.00 88.94 87 PHE A CA 1
ATOM 678 C C . PHE A 1 87 ? 21.414 1.947 -25.812 1.00 88.94 87 PHE A C 1
ATOM 680 O O . PHE A 1 87 ? 21.864 3.072 -26.028 1.00 88.94 87 PHE A O 1
ATOM 687 N N . LYS A 1 88 ? 22.028 1.115 -24.956 1.00 86.19 88 LYS A N 1
ATOM 688 C CA . LYS A 1 88 ? 23.134 1.528 -24.068 1.00 86.19 88 LYS A CA 1
ATOM 689 C C . LYS A 1 88 ? 24.328 2.166 -24.791 1.00 86.19 88 LYS A C 1
ATOM 691 O O . LYS A 1 88 ? 24.984 3.032 -24.222 1.00 86.19 88 LYS A O 1
ATOM 696 N N . ASN A 1 89 ? 24.602 1.748 -26.031 1.00 84.75 89 ASN A N 1
ATOM 697 C CA . ASN A 1 89 ? 25.702 2.266 -26.856 1.00 84.75 89 ASN A CA 1
ATOM 698 C C . ASN A 1 89 ? 25.329 3.573 -27.581 1.00 84.75 89 ASN A C 1
ATOM 700 O O . ASN A 1 89 ? 26.196 4.311 -28.053 1.00 84.75 89 ASN A O 1
ATOM 704 N N . GLU A 1 90 ? 24.032 3.858 -27.686 1.00 86.44 90 GLU A N 1
ATOM 705 C CA . GLU A 1 90 ? 23.482 5.016 -28.387 1.00 86.44 90 GLU A CA 1
ATOM 706 C C . GLU A 1 90 ? 23.052 6.126 -27.418 1.00 86.44 90 GLU A C 1
ATOM 708 O O . GLU A 1 90 ? 22.904 7.274 -27.829 1.00 86.44 90 GLU A O 1
ATOM 713 N N . ILE A 1 91 ? 22.912 5.824 -26.126 1.00 86.38 91 ILE A N 1
ATOM 714 C CA . ILE A 1 91 ? 22.515 6.778 -25.088 1.00 86.38 91 ILE A CA 1
ATOM 715 C C . ILE A 1 91 ? 23.715 7.564 -24.558 1.00 86.38 91 ILE A C 1
ATOM 717 O O . ILE A 1 91 ? 24.764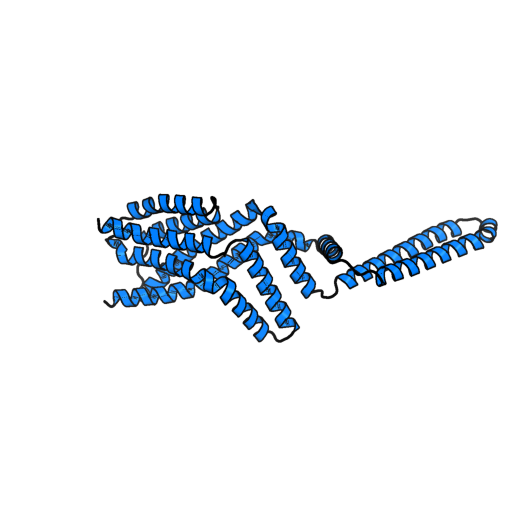 7.014 -24.225 1.00 86.38 91 ILE A O 1
ATOM 721 N N . ASN A 1 92 ? 23.527 8.876 -24.404 1.00 87.88 92 ASN A N 1
ATOM 722 C CA . ASN A 1 92 ? 24.415 9.697 -23.595 1.00 87.88 92 ASN A CA 1
ATOM 723 C C . ASN A 1 92 ? 23.850 9.763 -22.171 1.00 87.88 92 ASN A C 1
ATOM 725 O O . ASN A 1 92 ? 22.882 10.478 -21.917 1.00 87.88 92 ASN A O 1
ATOM 729 N N . TYR A 1 93 ? 24.471 9.044 -21.234 1.00 85.75 93 TYR A N 1
ATOM 730 C CA . TYR A 1 93 ? 24.008 8.982 -19.845 1.00 85.75 93 TYR A CA 1
ATOM 731 C C . TYR A 1 93 ? 23.954 10.344 -19.150 1.00 85.75 93 TYR A C 1
ATOM 733 O O . TYR A 1 93 ? 23.068 10.540 -18.328 1.00 85.75 93 TYR A O 1
ATOM 741 N N . LEU A 1 94 ? 24.855 11.278 -19.482 1.00 86.81 94 LEU A N 1
ATOM 742 C CA . LEU A 1 94 ? 24.810 12.637 -18.934 1.00 86.81 94 LEU A CA 1
ATOM 743 C C . LEU A 1 94 ? 23.538 13.358 -19.399 1.00 86.81 94 LEU A C 1
ATOM 745 O O . LEU A 1 94 ? 22.831 13.964 -18.598 1.00 86.81 94 LEU A O 1
ATOM 749 N N . SER A 1 95 ? 23.210 13.238 -20.689 1.00 86.62 95 SER A N 1
ATOM 750 C CA . SER A 1 95 ? 21.976 13.798 -21.246 1.00 86.62 95 SER A CA 1
ATOM 751 C C . SER A 1 95 ? 20.737 13.134 -20.645 1.00 86.62 95 SER A C 1
ATOM 753 O O . SER A 1 95 ? 19.803 13.842 -20.290 1.00 86.62 95 SER A O 1
ATOM 755 N N . LEU A 1 96 ? 20.735 11.806 -20.483 1.00 89.56 96 LEU A N 1
ATOM 756 C CA . LEU A 1 96 ? 19.641 11.063 -19.848 1.00 89.56 96 LEU A CA 1
ATOM 757 C C . LEU A 1 96 ? 19.386 11.535 -18.408 1.00 89.56 96 LEU A C 1
ATOM 759 O O . LEU A 1 96 ? 18.232 11.737 -18.038 1.00 89.56 96 LEU A O 1
ATOM 763 N N . THR A 1 97 ? 20.440 11.726 -17.603 1.00 88.62 97 THR A N 1
ATOM 764 C CA . THR A 1 97 ? 20.305 12.206 -16.217 1.00 88.62 97 THR A CA 1
ATOM 765 C C . THR A 1 97 ? 19.839 13.655 -16.151 1.00 88.62 97 THR A C 1
ATOM 767 O O . THR A 1 97 ? 18.960 13.966 -15.355 1.00 88.62 97 THR A O 1
ATOM 770 N N . LEU A 1 98 ? 20.370 14.533 -17.013 1.00 89.25 98 LEU A N 1
ATOM 771 C CA . LEU A 1 98 ? 19.954 15.938 -17.061 1.00 89.25 98 LEU A CA 1
ATOM 772 C C . LEU A 1 98 ? 18.492 16.080 -17.495 1.00 89.25 98 LEU A C 1
ATOM 774 O O . LEU A 1 98 ? 17.780 16.914 -16.947 1.00 89.25 98 LEU A O 1
ATOM 778 N N . MET A 1 99 ? 18.021 15.230 -18.414 1.00 89.62 99 MET A N 1
ATOM 779 C CA . MET A 1 99 ? 16.622 15.219 -18.848 1.00 89.62 99 MET A CA 1
ATOM 780 C C . MET A 1 99 ? 15.652 14.800 -17.738 1.00 89.62 99 MET A C 1
ATOM 782 O O . MET A 1 99 ? 14.503 15.222 -17.777 1.00 89.62 99 MET A O 1
ATOM 786 N N . GLN A 1 100 ? 16.081 14.050 -16.715 1.00 90.62 100 GLN A N 1
ATOM 787 C CA . GLN A 1 100 ? 15.191 13.732 -15.589 1.00 90.62 100 GLN A CA 1
ATOM 788 C C . GLN A 1 100 ? 14.809 14.971 -14.772 1.00 90.62 100 GLN A C 1
ATOM 790 O O . GLN A 1 100 ? 13.743 14.981 -14.174 1.00 90.62 100 GLN A O 1
ATOM 795 N N . ILE A 1 101 ? 15.642 16.018 -14.743 1.00 90.44 101 ILE A N 1
ATOM 796 C CA . ILE A 1 101 ? 15.404 17.228 -13.937 1.00 90.44 101 ILE A CA 1
ATOM 797 C C . ILE A 1 101 ? 14.127 17.973 -14.370 1.00 90.44 101 ILE A C 1
ATOM 799 O O . ILE A 1 101 ? 13.263 18.184 -13.517 1.00 90.44 101 ILE A O 1
ATOM 803 N N . PRO A 1 102 ? 13.938 18.358 -15.651 1.00 91.94 102 PRO A N 1
ATOM 804 C CA . PRO A 1 102 ? 12.705 19.017 -16.076 1.00 91.94 102 PRO A CA 1
ATOM 805 C C . PRO A 1 102 ? 11.475 18.112 -15.921 1.00 91.94 102 PRO A C 1
ATOM 807 O O . PRO A 1 102 ? 10.415 18.601 -15.539 1.00 91.94 102 PRO A O 1
ATOM 810 N N . PHE A 1 103 ? 11.605 16.798 -16.142 1.00 92.81 103 PHE A N 1
ATOM 811 C CA . PHE A 1 103 ? 10.498 15.860 -15.923 1.00 92.81 103 PHE A CA 1
ATOM 812 C C . PHE A 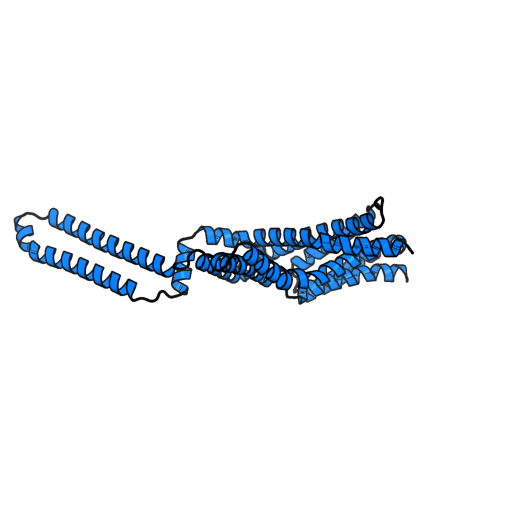1 103 ? 10.146 15.687 -14.439 1.00 92.81 103 PHE A C 1
ATOM 814 O O . PHE A 1 103 ? 8.965 15.589 -14.111 1.00 92.81 103 PHE A O 1
ATOM 821 N N . LEU A 1 104 ? 11.130 15.715 -13.537 1.00 91.94 104 LEU A N 1
ATOM 822 C CA . LEU A 1 104 ? 10.912 15.745 -12.091 1.00 91.94 104 LEU A CA 1
ATOM 823 C C . LEU A 1 104 ? 10.199 17.031 -11.672 1.00 91.94 104 LEU A C 1
ATOM 825 O O . LEU A 1 104 ? 9.239 16.962 -10.908 1.00 91.94 104 LEU A O 1
ATOM 829 N N . MET A 1 105 ? 10.644 18.188 -12.170 1.00 90.75 105 MET A N 1
ATOM 830 C CA . MET A 1 105 ? 10.001 19.473 -11.879 1.00 90.75 105 MET A CA 1
ATOM 831 C C . MET A 1 105 ? 8.543 19.467 -12.338 1.00 90.75 105 MET A C 1
ATOM 833 O O . MET A 1 105 ? 7.650 19.793 -11.559 1.00 90.75 105 MET A O 1
ATOM 837 N N . LEU A 1 106 ? 8.289 19.017 -13.570 1.00 92.31 106 LEU A N 1
ATOM 838 C CA . LEU A 1 106 ? 6.941 18.917 -14.117 1.00 92.31 106 LEU A CA 1
ATOM 839 C C . LEU A 1 106 ? 6.072 17.931 -13.324 1.00 92.31 106 LEU A C 1
ATOM 841 O O . LEU A 1 106 ? 4.948 18.262 -12.960 1.00 92.31 106 LEU A O 1
ATOM 845 N N . ALA A 1 107 ? 6.590 16.740 -13.012 1.00 90.56 107 ALA A N 1
ATOM 846 C CA . ALA A 1 107 ? 5.863 15.755 -12.218 1.00 90.56 107 ALA A CA 1
ATOM 847 C C . ALA A 1 107 ? 5.562 16.273 -10.806 1.00 90.56 107 ALA A C 1
ATOM 849 O O . ALA A 1 107 ? 4.450 16.099 -10.326 1.00 90.56 107 ALA A O 1
ATOM 850 N N . SER A 1 108 ? 6.513 16.956 -10.165 1.00 88.94 108 SER A N 1
ATOM 851 C CA . SER A 1 108 ? 6.327 17.532 -8.828 1.00 88.94 108 SER A CA 1
ATOM 852 C C . SER A 1 108 ? 5.281 18.643 -8.831 1.00 88.94 108 SER A C 1
ATOM 854 O O . SER A 1 108 ? 4.447 18.675 -7.932 1.00 88.94 108 SER A O 1
ATOM 856 N N . LEU A 1 109 ? 5.265 19.507 -9.852 1.00 88.75 109 LEU A N 1
ATOM 857 C CA . LEU A 1 109 ? 4.230 20.533 -10.015 1.00 88.75 109 LEU A CA 1
ATOM 858 C C . LEU A 1 109 ? 2.836 19.906 -10.149 1.00 88.75 109 LEU A C 1
ATOM 860 O O . LEU A 1 109 ? 1.911 20.321 -9.457 1.00 88.75 109 LEU A O 1
ATOM 864 N N . LEU A 1 110 ? 2.700 18.863 -10.976 1.00 87.25 110 LEU A N 1
ATOM 865 C CA . LEU A 1 110 ? 1.441 18.122 -11.129 1.00 87.25 110 LEU A CA 1
ATOM 866 C C . LEU A 1 110 ? 1.024 17.391 -9.840 1.00 87.25 110 LEU A C 1
ATOM 868 O O . LEU A 1 110 ? -0.165 17.213 -9.594 1.00 87.25 110 LEU A O 1
ATOM 872 N N . ALA A 1 111 ? 1.992 16.987 -9.014 1.00 82.69 111 ALA A N 1
ATOM 873 C CA . ALA A 1 111 ? 1.776 16.275 -7.755 1.00 82.69 111 ALA A CA 1
ATOM 874 C C . ALA A 1 111 ? 1.480 17.174 -6.547 1.00 82.69 111 ALA A C 1
ATOM 876 O O . ALA A 1 111 ? 1.347 16.649 -5.441 1.00 82.69 111 ALA A O 1
ATOM 877 N N . GLY A 1 112 ? 1.522 18.502 -6.701 1.00 85.44 112 GLY A N 1
ATOM 878 C CA . GLY A 1 112 ? 1.517 19.423 -5.560 1.00 85.44 112 GLY A CA 1
ATOM 879 C C . GLY A 1 112 ? 2.739 19.262 -4.643 1.00 85.44 112 GLY A C 1
ATOM 880 O O . GLY A 1 112 ? 2.608 19.327 -3.427 1.00 85.44 112 GLY A O 1
ATOM 881 N N . PHE A 1 113 ? 3.921 19.009 -5.215 1.00 84.38 113 PHE A N 1
ATOM 882 C CA . PHE A 1 113 ? 5.191 18.794 -4.505 1.00 84.38 113 PHE A CA 1
ATOM 883 C C . PHE A 1 113 ? 5.185 17.609 -3.521 1.00 84.38 113 PHE A C 1
ATOM 885 O O . PHE A 1 113 ? 5.817 17.642 -2.466 1.00 84.38 113 PHE A O 1
ATOM 892 N N . SER A 1 114 ? 4.510 16.517 -3.891 1.00 86.69 114 SER A N 1
ATOM 893 C CA . SER A 1 114 ? 4.514 15.276 -3.110 1.00 86.69 114 SER A CA 1
ATOM 894 C C . SER A 1 114 ? 5.925 14.698 -2.915 1.00 86.69 114 SER A C 1
ATOM 896 O O . SER A 1 114 ? 6.626 14.359 -3.874 1.00 86.69 114 SER A O 1
ATOM 898 N N . LEU A 1 115 ? 6.307 14.483 -1.652 1.00 88.69 115 LEU A N 1
ATOM 899 C CA . LEU A 1 115 ? 7.570 13.839 -1.272 1.00 88.69 115 LEU A CA 1
ATOM 900 C C . LEU A 1 115 ? 7.706 12.422 -1.867 1.00 88.69 115 LEU A C 1
ATOM 902 O O . LEU A 1 115 ? 8.805 12.000 -2.229 1.00 88.69 115 LEU A O 1
ATOM 906 N N . THR A 1 116 ? 6.588 11.707 -2.025 1.00 90.81 116 THR A N 1
ATOM 907 C CA . THR A 1 116 ? 6.562 10.379 -2.655 1.00 90.81 116 THR A CA 1
ATOM 908 C C . THR A 1 116 ? 7.085 10.439 -4.095 1.00 90.81 116 THR A C 1
ATOM 910 O O . THR A 1 116 ? 7.881 9.589 -4.500 1.00 90.81 116 THR A O 1
ATOM 913 N N . VAL A 1 117 ? 6.708 11.469 -4.861 1.00 90.75 117 VAL A N 1
ATOM 914 C CA . VAL A 1 117 ? 7.167 11.669 -6.247 1.00 90.75 117 VAL A CA 1
ATOM 915 C C . VAL A 1 117 ? 8.659 11.983 -6.289 1.00 90.75 117 VAL A C 1
ATOM 917 O O . VAL A 1 117 ? 9.392 11.377 -7.073 1.00 90.75 117 VAL A O 1
ATOM 920 N N . PHE A 1 118 ? 9.119 12.870 -5.405 1.00 91.81 118 PHE A N 1
ATOM 921 C CA . PHE A 1 118 ? 10.528 13.246 -5.318 1.00 91.81 118 PHE A CA 1
ATOM 922 C C . PHE A 1 118 ? 11.424 12.036 -5.020 1.00 91.81 118 PHE A C 1
ATOM 924 O O . PHE A 1 118 ? 12.388 11.774 -5.743 1.00 91.81 118 PHE A O 1
ATOM 931 N N . LEU A 1 119 ? 11.070 11.242 -4.006 1.00 94.50 119 LEU A N 1
ATOM 932 C CA . LEU A 1 119 ? 11.837 10.052 -3.640 1.00 94.50 119 LEU A CA 1
ATOM 933 C C . LEU A 1 119 ? 11.781 8.975 -4.725 1.00 94.50 119 LEU A C 1
ATOM 935 O O . LEU A 1 119 ? 12.810 8.377 -5.034 1.00 94.50 119 LEU A O 1
ATOM 939 N N . THR A 1 120 ? 10.638 8.785 -5.386 1.00 93.69 120 THR A N 1
ATOM 940 C CA . THR A 1 120 ? 10.534 7.849 -6.518 1.00 93.69 120 THR A CA 1
ATOM 941 C C . THR A 1 120 ? 11.504 8.216 -7.645 1.00 93.69 120 THR A C 1
ATOM 943 O O . THR A 1 120 ? 12.203 7.343 -8.162 1.00 93.69 120 THR A O 1
ATOM 946 N N . TYR A 1 121 ? 11.628 9.505 -7.981 1.00 92.88 121 TYR A N 1
ATOM 947 C CA . TYR A 1 121 ? 12.610 9.984 -8.960 1.00 92.88 121 TYR A CA 1
ATOM 948 C C . TYR A 1 121 ? 14.058 9.778 -8.515 1.00 92.88 121 TYR A C 1
ATOM 950 O O . TYR A 1 121 ? 14.897 9.420 -9.344 1.00 92.88 121 TYR A O 1
ATOM 958 N N . ILE A 1 122 ? 14.363 9.949 -7.224 1.00 93.81 122 ILE A N 1
ATOM 959 C CA . ILE A 1 122 ? 15.683 9.597 -6.682 1.00 93.81 122 ILE A CA 1
ATOM 960 C C . ILE A 1 122 ? 15.959 8.109 -6.920 1.00 93.81 122 ILE A C 1
ATOM 962 O O . ILE A 1 122 ? 17.019 7.765 -7.439 1.00 93.81 122 ILE A O 1
ATOM 966 N N . GLY A 1 123 ? 14.988 7.232 -6.654 1.00 95.56 123 GLY A N 1
ATOM 967 C CA . GLY A 1 123 ? 15.105 5.803 -6.951 1.00 95.56 123 GLY A CA 1
ATOM 968 C C . GLY A 1 123 ? 15.355 5.508 -8.436 1.00 95.56 123 GLY A C 1
ATOM 969 O O . GLY A 1 123 ? 16.161 4.634 -8.773 1.00 95.56 123 GLY A O 1
ATOM 970 N N . ILE A 1 124 ? 14.729 6.259 -9.345 1.00 95.19 124 ILE A N 1
ATOM 971 C CA . ILE A 1 124 ? 14.979 6.150 -10.791 1.00 95.19 124 ILE A CA 1
ATOM 972 C C . ILE A 1 124 ? 16.407 6.594 -11.127 1.00 95.19 124 ILE A C 1
ATOM 974 O O . ILE A 1 124 ? 17.130 5.854 -11.794 1.00 95.19 124 ILE A O 1
ATOM 978 N N . LEU A 1 125 ? 16.855 7.750 -10.633 1.00 93.50 125 LEU A N 1
ATOM 979 C CA . LEU A 1 125 ? 18.210 8.261 -10.865 1.00 93.50 125 LEU A CA 1
ATOM 980 C C . LEU A 1 125 ? 19.284 7.306 -10.334 1.00 93.50 125 LEU A C 1
ATOM 982 O O . LEU A 1 125 ? 20.217 6.958 -11.061 1.00 93.50 125 LEU A O 1
ATOM 986 N N . SER A 1 126 ? 19.125 6.816 -9.105 1.00 93.19 126 SER A N 1
ATOM 987 C CA . SER A 1 126 ? 20.002 5.802 -8.519 1.00 93.19 126 SER A CA 1
ATOM 988 C C . SER A 1 126 ? 20.026 4.523 -9.362 1.00 93.19 126 SER A C 1
ATOM 990 O O . SER A 1 126 ? 21.094 3.953 -9.593 1.00 93.19 126 SER A O 1
ATOM 992 N N . SER A 1 127 ? 18.876 4.101 -9.894 1.00 93.88 127 SER A N 1
ATOM 993 C CA . SER A 1 127 ? 18.790 2.944 -10.790 1.00 93.88 127 SER A CA 1
ATOM 994 C C . SER A 1 127 ? 19.528 3.168 -12.111 1.00 93.88 127 SER A C 1
ATOM 996 O O . SER A 1 127 ? 20.258 2.278 -12.541 1.00 93.88 127 SER A O 1
ATOM 998 N N . ILE A 1 128 ? 19.394 4.349 -12.728 1.00 92.19 128 ILE A N 1
ATOM 999 C CA . ILE A 1 128 ? 20.107 4.722 -13.962 1.00 92.19 128 ILE A CA 1
ATOM 1000 C C . ILE A 1 128 ? 21.624 4.690 -13.742 1.00 92.19 128 ILE A C 1
ATOM 1002 O O . ILE A 1 128 ? 22.359 4.181 -14.590 1.00 92.19 128 ILE A O 1
ATOM 1006 N N . ILE A 1 129 ? 22.105 5.204 -12.606 1.00 90.00 129 ILE A N 1
ATOM 1007 C CA . ILE A 1 129 ? 23.535 5.196 -12.266 1.00 90.00 129 ILE A CA 1
ATOM 1008 C C . ILE A 1 129 ? 24.052 3.757 -12.158 1.00 90.00 129 ILE A C 1
ATOM 1010 O O . ILE A 1 129 ? 25.076 3.432 -12.759 1.00 90.00 129 ILE A O 1
ATOM 1014 N N . LEU A 1 130 ? 23.325 2.880 -11.458 1.00 90.19 130 LEU A N 1
ATOM 1015 C CA . LEU A 1 130 ? 23.703 1.471 -11.299 1.00 90.19 130 LEU A CA 1
ATOM 1016 C C . LEU A 1 130 ? 23.588 0.652 -12.589 1.00 90.19 130 LEU A C 1
ATOM 1018 O O . LEU A 1 130 ? 24.221 -0.394 -12.707 1.00 90.19 130 LEU A O 1
ATOM 1022 N N . LEU A 1 131 ? 22.803 1.104 -13.566 1.00 87.94 131 LEU A N 1
ATOM 1023 C CA . LEU A 1 131 ? 22.659 0.413 -14.847 1.00 87.94 131 LEU A CA 1
ATOM 1024 C C . LEU A 1 131 ? 23.968 0.447 -15.657 1.00 87.94 131 LEU A C 1
ATOM 1026 O O . LEU A 1 131 ? 24.241 -0.474 -16.422 1.00 87.94 131 LEU A O 1
ATOM 1030 N N . LYS A 1 132 ? 24.835 1.446 -15.424 1.00 81.19 132 LYS A N 1
ATOM 1031 C CA . LYS A 1 132 ? 26.158 1.547 -16.068 1.00 81.19 132 LYS A CA 1
ATOM 1032 C C . LYS A 1 132 ? 27.084 0.376 -15.744 1.00 81.19 132 LYS A C 1
ATOM 1034 O O . LYS A 1 132 ? 27.905 0.010 -16.577 1.00 81.19 132 LYS A O 1
ATOM 1039 N N . THR A 1 133 ? 26.962 -0.191 -14.547 1.00 83.62 133 THR A 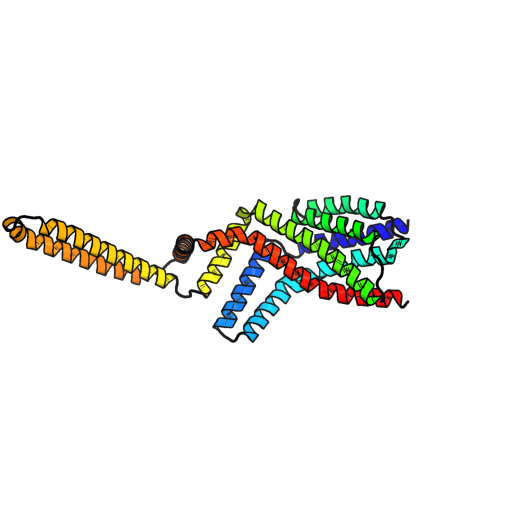N 1
ATOM 1040 C CA . THR A 1 133 ? 27.784 -1.315 -14.074 1.00 83.62 133 THR A CA 1
ATOM 1041 C C . THR A 1 133 ? 27.059 -2.654 -14.211 1.00 83.62 133 THR A C 1
ATOM 1043 O O . THR A 1 133 ? 27.470 -3.654 -13.626 1.00 83.62 133 THR A O 1
ATOM 1046 N N . PHE A 1 134 ? 25.953 -2.694 -14.959 1.00 86.88 134 PHE A N 1
ATOM 1047 C CA . PHE A 1 134 ? 25.184 -3.914 -15.142 1.00 86.88 134 PHE A CA 1
ATOM 1048 C C . PHE A 1 134 ? 25.847 -4.852 -16.156 1.00 86.88 134 PHE A C 1
ATOM 1050 O O . PHE A 1 134 ? 25.987 -4.530 -17.340 1.00 86.88 134 PHE A O 1
ATOM 1057 N N . GLU A 1 135 ? 26.171 -6.059 -15.701 1.00 85.19 135 GLU A N 1
ATOM 1058 C CA . GLU A 1 135 ? 26.718 -7.119 -16.541 1.00 85.19 135 GLU A CA 1
ATOM 1059 C C . GLU A 1 135 ? 25.616 -8.076 -17.039 1.00 85.19 135 GLU A C 1
ATOM 1061 O O . GLU A 1 135 ? 24.774 -8.525 -16.249 1.00 85.19 135 GLU A O 1
ATOM 1066 N N . PRO A 1 136 ? 25.594 -8.418 -18.343 1.00 86.62 136 PRO A N 1
ATOM 1067 C CA . PRO A 1 136 ? 24.648 -9.388 -18.888 1.00 86.62 136 PRO A CA 1
ATOM 1068 C C . PRO A 1 136 ? 24.800 -10.781 -18.261 1.00 86.62 136 PRO A C 1
ATOM 1070 O O . PRO A 1 136 ? 25.903 -11.221 -17.946 1.00 86.62 136 PRO A O 1
ATOM 1073 N N . ARG A 1 137 ? 23.693 -11.525 -18.145 1.00 88.25 137 ARG A N 1
ATOM 1074 C CA . ARG A 1 137 ? 23.700 -12.921 -17.673 1.00 88.25 137 ARG A CA 1
ATOM 1075 C C . ARG A 1 137 ? 23.837 -13.914 -18.832 1.00 88.25 137 ARG A C 1
ATOM 1077 O O . ARG A 1 137 ? 23.703 -13.558 -20.000 1.00 88.25 137 ARG A O 1
ATOM 1084 N N . LYS A 1 138 ? 24.040 -15.195 -18.483 1.00 85.75 138 LYS A N 1
ATOM 1085 C CA . LYS A 1 138 ? 24.245 -16.316 -19.425 1.00 85.75 138 LYS A CA 1
ATOM 1086 C C . LYS A 1 138 ? 23.208 -16.380 -20.554 1.00 85.75 138 LYS A C 1
ATOM 1088 O O . LYS A 1 138 ? 23.571 -16.654 -21.691 1.00 85.75 138 LYS A O 1
ATOM 1093 N N . THR A 1 139 ? 21.929 -16.132 -20.262 1.00 91.31 139 THR A N 1
ATOM 1094 C CA . THR A 1 139 ? 20.855 -16.146 -21.270 1.00 91.31 139 THR A CA 1
ATOM 1095 C C . THR A 1 139 ? 20.226 -14.767 -21.441 1.00 91.31 139 THR A C 1
ATOM 1097 O O . THR A 1 139 ? 20.212 -13.946 -20.516 1.00 91.31 139 THR A O 1
ATOM 1100 N N . ALA A 1 140 ? 19.676 -14.512 -22.633 1.00 90.19 140 ALA A N 1
ATOM 1101 C CA . ALA A 1 140 ? 18.978 -13.263 -22.928 1.00 90.19 140 ALA A CA 1
ATOM 1102 C C . ALA A 1 140 ? 17.797 -13.059 -21.968 1.00 90.19 140 ALA A C 1
ATOM 1104 O O . ALA A 1 140 ? 17.733 -12.041 -21.288 1.00 90.19 140 ALA A O 1
ATOM 1105 N N . PHE A 1 141 ? 16.940 -14.071 -21.816 1.00 93.19 141 PHE A N 1
ATOM 1106 C CA . PHE A 1 141 ? 15.812 -14.028 -20.885 1.00 93.19 141 PHE A CA 1
ATOM 1107 C C . PHE A 1 141 ? 16.236 -13.624 -19.464 1.00 93.19 141 PHE A C 1
ATOM 1109 O O . PHE A 1 141 ? 15.737 -12.635 -18.932 1.00 93.19 141 PHE A O 1
ATOM 1116 N N . LEU A 1 142 ? 17.228 -14.317 -18.885 1.00 92.75 142 LEU A N 1
ATOM 1117 C CA . LEU A 1 142 ? 17.714 -14.010 -17.536 1.00 92.75 142 LEU A CA 1
ATOM 1118 C C . LEU A 1 142 ? 18.316 -12.607 -17.435 1.00 92.75 142 LEU A C 1
ATOM 1120 O O . LEU A 1 142 ? 18.215 -11.982 -16.384 1.00 92.75 142 LEU A O 1
ATOM 1124 N N . THR A 1 143 ? 18.935 -12.108 -18.506 1.00 92.31 143 THR A N 1
ATOM 1125 C CA . THR A 1 143 ? 19.459 -10.738 -18.560 1.00 92.31 143 THR A CA 1
ATOM 1126 C C . THR A 1 143 ? 18.326 -9.721 -18.455 1.00 92.31 143 THR A C 1
ATOM 1128 O O . THR A 1 143 ? 18.370 -8.870 -17.569 1.00 92.31 143 THR A O 1
ATOM 1131 N N . GLY A 1 144 ? 17.295 -9.839 -19.299 1.00 90.56 144 GLY A N 1
ATOM 1132 C CA . GLY A 1 144 ? 16.149 -8.925 -19.295 1.00 90.56 144 GLY A CA 1
ATOM 1133 C C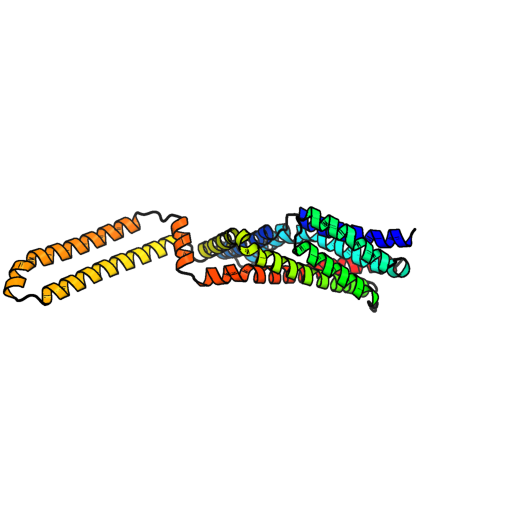 . GLY A 1 144 ? 15.365 -8.972 -17.981 1.00 90.56 144 GLY A C 1
ATOM 1134 O O . GLY A 1 144 ? 15.104 -7.930 -17.379 1.00 90.56 144 GLY A O 1
ATOM 1135 N N . SER A 1 145 ? 15.068 -10.176 -17.479 1.00 92.94 145 SER A N 1
ATOM 1136 C CA . SER A 1 145 ? 14.355 -10.351 -16.209 1.00 92.94 145 SER A CA 1
ATOM 1137 C C . SER A 1 145 ? 15.133 -9.791 -15.022 1.00 92.94 145 SER A C 1
ATOM 1139 O O . SER A 1 145 ? 14.560 -9.093 -14.185 1.00 92.94 145 SER A O 1
ATOM 1141 N N . TYR A 1 146 ? 16.437 -10.077 -14.934 1.00 93.69 146 TYR A N 1
ATOM 1142 C CA . TYR A 1 146 ? 17.259 -9.621 -13.813 1.00 93.69 146 TYR A CA 1
ATOM 1143 C C . TYR A 1 146 ? 17.482 -8.107 -13.836 1.00 93.69 146 TYR A C 1
ATOM 1145 O O . TYR A 1 146 ? 17.421 -7.480 -12.780 1.00 93.69 146 TYR A O 1
ATOM 1153 N N . LEU A 1 147 ? 17.687 -7.523 -15.021 1.00 93.56 147 LEU A N 1
ATOM 1154 C CA . LEU A 1 147 ? 17.800 -6.077 -15.212 1.00 93.56 147 LEU A CA 1
ATOM 1155 C C . LEU A 1 147 ? 16.573 -5.364 -14.635 1.00 93.56 147 LEU A C 1
ATOM 1157 O O . LEU A 1 147 ? 16.693 -4.571 -13.702 1.00 93.56 147 LEU A O 1
ATOM 1161 N N . VAL A 1 148 ? 15.386 -5.680 -15.157 1.00 93.00 148 VAL A N 1
ATOM 1162 C CA . VAL A 1 148 ? 14.154 -4.995 -14.753 1.00 93.00 148 VAL A CA 1
ATOM 1163 C C . VAL A 1 148 ? 13.837 -5.266 -13.285 1.00 93.00 148 VAL A C 1
ATOM 1165 O O . VAL A 1 148 ? 13.534 -4.332 -12.550 1.00 93.00 148 VAL A O 1
ATOM 1168 N N . SER A 1 149 ? 13.993 -6.508 -12.818 1.00 94.44 149 SER A N 1
ATOM 1169 C CA . SER A 1 149 ? 13.765 -6.861 -11.413 1.00 94.44 149 SER A CA 1
ATOM 1170 C C . SER A 1 149 ? 14.649 -6.053 -10.454 1.00 94.44 149 SER A C 1
ATOM 1172 O O . SER A 1 149 ? 14.161 -5.487 -9.472 1.00 94.44 149 SER A O 1
ATOM 1174 N N . ARG A 1 150 ? 15.950 -5.941 -10.748 1.00 94.00 150 ARG A N 1
ATOM 1175 C CA . ARG A 1 150 ? 16.899 -5.206 -9.901 1.00 94.00 150 ARG A CA 1
ATOM 1176 C C . ARG A 1 150 ? 16.573 -3.714 -9.838 1.00 94.00 150 ARG A C 1
ATOM 1178 O O . ARG A 1 150 ? 16.605 -3.142 -8.751 1.00 94.00 150 ARG A O 1
ATOM 1185 N N . HIS A 1 151 ? 16.268 -3.096 -10.976 1.00 94.75 151 HIS A N 1
ATOM 1186 C CA . HIS A 1 151 ? 16.010 -1.657 -11.036 1.00 94.75 151 HIS A CA 1
ATOM 1187 C C . HIS A 1 151 ? 14.627 -1.286 -10.489 1.00 94.75 151 HIS A C 1
ATOM 1189 O O . HIS A 1 151 ? 14.521 -0.331 -9.725 1.00 94.75 151 HIS A O 1
ATOM 1195 N N . LEU A 1 152 ? 13.589 -2.086 -10.760 1.00 95.44 152 LEU A N 1
ATOM 1196 C CA . LEU A 1 152 ? 12.273 -1.893 -10.144 1.00 95.44 152 LEU A CA 1
ATOM 1197 C C . LEU A 1 152 ? 12.335 -2.004 -8.619 1.00 95.44 152 LEU A C 1
ATOM 1199 O O . LEU A 1 152 ? 11.790 -1.141 -7.941 1.00 95.44 152 LEU A O 1
ATOM 1203 N N . ARG A 1 153 ? 13.056 -2.997 -8.073 1.00 95.75 153 ARG A N 1
ATOM 1204 C CA . ARG A 1 153 ? 13.255 -3.120 -6.617 1.00 95.75 153 ARG A CA 1
ATOM 1205 C C . ARG A 1 153 ? 13.786 -1.825 -6.010 1.00 95.75 153 ARG A C 1
ATOM 1207 O O . ARG A 1 153 ? 13.290 -1.388 -4.978 1.00 95.75 153 ARG A O 1
ATOM 1214 N N . LEU A 1 154 ? 14.794 -1.219 -6.635 1.00 95.19 154 LEU A N 1
ATOM 1215 C CA . LEU A 1 154 ? 15.393 0.004 -6.112 1.00 95.19 154 LEU A CA 1
ATOM 1216 C C . LEU A 1 154 ? 14.385 1.158 -6.137 1.00 95.19 154 LEU A C 1
ATOM 1218 O O . LEU A 1 154 ? 14.224 1.831 -5.125 1.00 95.19 154 LEU A O 1
ATOM 1222 N N . VAL A 1 155 ? 13.639 1.327 -7.231 1.00 96.44 155 VAL A N 1
ATOM 1223 C CA . VAL A 1 155 ? 12.550 2.316 -7.293 1.00 96.44 155 VAL A CA 1
ATOM 1224 C C . VAL A 1 155 ? 11.499 2.062 -6.206 1.00 96.44 155 VAL A C 1
ATOM 1226 O O . VAL A 1 155 ? 11.065 3.009 -5.559 1.00 96.44 155 VAL A O 1
ATOM 1229 N N . PHE A 1 156 ? 11.128 0.806 -5.941 1.00 95.62 156 PHE A N 1
ATOM 1230 C CA . PHE A 1 156 ? 10.129 0.474 -4.919 1.00 95.62 156 PHE A CA 1
ATOM 1231 C C . PHE A 1 156 ? 10.586 0.770 -3.498 1.00 95.62 156 PHE A C 1
ATOM 1233 O O . PHE A 1 156 ? 9.767 1.202 -2.695 1.00 95.62 156 PHE A O 1
ATOM 1240 N N . ILE A 1 157 ? 11.871 0.575 -3.184 1.00 96.38 157 ILE A N 1
ATOM 1241 C CA . ILE A 1 157 ? 12.428 0.957 -1.878 1.00 96.38 157 ILE A CA 1
ATOM 1242 C C . ILE A 1 157 ? 12.212 2.456 -1.656 1.00 96.38 157 ILE A C 1
ATOM 1244 O O . ILE A 1 157 ? 11.661 2.860 -0.635 1.00 96.38 157 ILE A O 1
ATOM 1248 N N . PHE A 1 158 ? 12.585 3.282 -2.634 1.00 96.62 158 PHE A N 1
ATOM 1249 C CA . PHE A 1 158 ? 12.421 4.729 -2.523 1.00 96.62 158 PHE A CA 1
ATOM 1250 C C . PHE A 1 158 ? 10.954 5.171 -2.546 1.00 96.62 158 PHE A C 1
ATOM 1252 O O . PHE A 1 158 ? 10.591 6.083 -1.807 1.00 96.62 158 PHE A O 1
ATOM 1259 N N . LEU A 1 159 ? 10.099 4.512 -3.332 1.00 94.06 159 LEU A N 1
ATOM 1260 C CA . LEU A 1 159 ? 8.656 4.756 -3.332 1.00 94.06 159 LEU A CA 1
ATOM 1261 C C . LEU A 1 159 ? 8.033 4.433 -1.963 1.00 94.06 159 LEU A C 1
ATOM 1263 O O . LEU A 1 159 ? 7.240 5.222 -1.460 1.00 94.06 159 LEU A O 1
ATOM 1267 N N . ALA A 1 160 ? 8.418 3.317 -1.336 1.00 94.62 160 ALA A N 1
ATOM 1268 C CA . ALA A 1 160 ? 7.933 2.925 -0.013 1.00 94.62 160 ALA A CA 1
ATOM 1269 C C . ALA A 1 160 ? 8.411 3.887 1.085 1.00 94.62 160 ALA A C 1
ATOM 1271 O O . ALA A 1 160 ? 7.609 4.299 1.920 1.00 94.62 160 ALA A O 1
ATOM 1272 N N . ILE A 1 161 ? 9.683 4.307 1.050 1.00 94.81 161 ILE A N 1
ATOM 1273 C CA . ILE A 1 161 ? 10.211 5.354 1.943 1.00 94.81 161 ILE A CA 1
ATOM 1274 C C . ILE A 1 161 ? 9.458 6.671 1.721 1.00 94.81 161 ILE A C 1
ATOM 1276 O O . ILE A 1 161 ? 9.098 7.349 2.681 1.00 94.81 161 ILE A O 1
ATOM 1280 N N . GLY A 1 162 ? 9.183 7.021 0.464 1.00 92.69 162 GLY A N 1
ATOM 1281 C CA . GLY A 1 162 ? 8.430 8.217 0.113 1.00 92.69 162 GLY A CA 1
ATOM 1282 C C . GLY A 1 162 ? 7.008 8.199 0.638 1.00 92.69 162 GLY A C 1
ATOM 1283 O O . GLY A 1 162 ? 6.595 9.171 1.264 1.00 92.69 162 GLY A O 1
ATOM 1284 N N . LEU A 1 163 ? 6.299 7.083 0.474 1.00 90.94 163 LEU A N 1
ATOM 1285 C CA . LEU A 1 163 ? 4.959 6.920 1.023 1.00 90.94 163 LEU A CA 1
ATOM 1286 C C . LEU A 1 163 ? 4.974 6.973 2.554 1.00 90.94 163 LEU A C 1
ATOM 1288 O O . LEU A 1 163 ? 4.145 7.669 3.137 1.00 90.94 163 LEU A O 1
ATOM 1292 N N . PHE A 1 164 ? 5.922 6.282 3.197 1.00 93.88 164 PHE A N 1
ATOM 1293 C CA . PHE A 1 164 ? 6.089 6.299 4.651 1.00 93.88 164 PHE A CA 1
ATOM 1294 C C . PHE A 1 164 ? 6.247 7.727 5.171 1.00 93.88 164 PHE A C 1
ATOM 1296 O O . PHE A 1 164 ? 5.475 8.159 6.022 1.00 93.88 164 PHE A O 1
ATOM 1303 N N . LEU A 1 165 ? 7.210 8.476 4.631 1.00 92.81 165 LEU A N 1
ATOM 1304 C CA . LEU A 1 165 ? 7.472 9.846 5.059 1.00 92.81 165 LEU A CA 1
ATOM 1305 C C . LEU A 1 165 ? 6.302 10.777 4.720 1.00 92.81 165 LEU A C 1
ATOM 1307 O O . LEU A 1 165 ? 5.931 11.604 5.548 1.00 92.81 165 LEU A O 1
ATOM 1311 N N . SER A 1 166 ? 5.675 10.624 3.548 1.00 90.31 166 SER A N 1
ATOM 1312 C CA . SER A 1 166 ? 4.484 11.396 3.179 1.00 90.31 166 SER A CA 1
ATOM 1313 C C . SER A 1 166 ? 3.328 11.177 4.155 1.00 90.31 166 SER A C 1
ATOM 1315 O O . SER A 1 166 ? 2.684 12.149 4.544 1.00 90.31 166 SER A O 1
ATOM 1317 N N . LEU A 1 167 ? 3.073 9.933 4.566 1.00 89.25 167 LEU A N 1
ATOM 1318 C CA . LEU A 1 167 ? 2.029 9.599 5.535 1.00 89.25 167 LEU A CA 1
ATOM 1319 C C . LEU A 1 167 ? 2.388 10.018 6.953 1.00 89.25 167 LEU A C 1
ATOM 1321 O O . LEU A 1 167 ? 1.523 10.493 7.675 1.00 89.25 167 LEU A O 1
ATOM 1325 N N . TYR A 1 168 ? 3.647 9.853 7.349 1.00 90.81 168 TYR A N 1
ATOM 1326 C CA . TYR A 1 168 ? 4.117 10.218 8.678 1.00 90.81 168 TYR A CA 1
ATOM 1327 C C . TYR A 1 168 ? 4.049 11.734 8.899 1.00 90.81 168 TYR A C 1
ATOM 1329 O O . TYR A 1 168 ? 3.5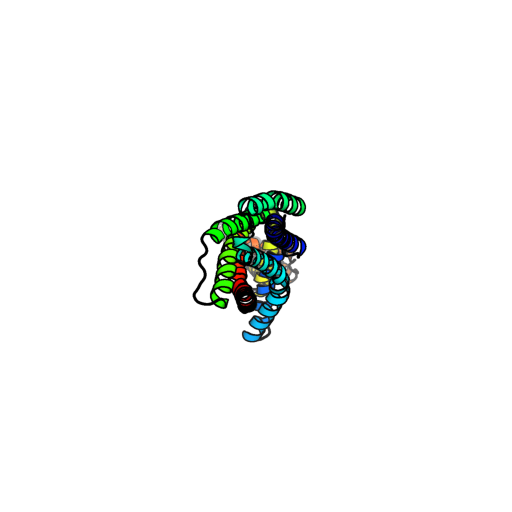02 12.189 9.899 1.00 90.81 168 TYR A O 1
ATOM 1337 N N . LEU A 1 169 ? 4.539 12.526 7.939 1.00 90.31 169 LEU A N 1
ATOM 1338 C CA . LEU A 1 169 ? 4.540 13.990 8.035 1.00 90.31 169 LEU A CA 1
ATOM 1339 C C . LEU A 1 169 ? 3.134 14.594 7.941 1.00 90.31 169 LEU A C 1
ATOM 1341 O O . LEU A 1 169 ? 2.887 15.649 8.514 1.00 90.31 169 LEU A O 1
ATOM 1345 N N . ASN A 1 170 ? 2.211 13.924 7.246 1.00 87.81 170 ASN A N 1
ATOM 1346 C CA . ASN A 1 170 ? 0.828 14.376 7.076 1.00 87.81 170 ASN A CA 1
ATOM 1347 C C . ASN A 1 170 ? -0.169 13.500 7.849 1.00 87.81 170 ASN A C 1
ATOM 1349 O O . ASN A 1 170 ? -1.326 13.386 7.448 1.00 87.81 170 ASN A O 1
ATOM 1353 N N . PHE A 1 171 ? 0.263 12.858 8.938 1.00 85.75 171 PHE A N 1
ATOM 1354 C CA . PHE A 1 171 ? -0.528 11.840 9.635 1.00 85.75 171 PHE A CA 1
ATOM 1355 C C . PHE A 1 171 ? -1.910 12.339 10.071 1.00 85.75 171 PHE A C 1
ATOM 1357 O O . PHE A 1 171 ? -2.904 11.639 9.887 1.00 85.75 171 PHE A O 1
ATOM 1364 N N . GLU A 1 172 ? -1.998 13.576 10.563 1.00 85.25 172 GLU A N 1
ATOM 1365 C CA . GLU A 1 172 ? -3.269 14.175 10.986 1.00 85.25 172 GLU A CA 1
ATOM 1366 C C . GLU A 1 172 ? -4.303 14.250 9.850 1.00 85.25 172 GLU A C 1
ATOM 1368 O O . GLU A 1 172 ? -5.495 14.111 10.105 1.00 85.25 172 GLU A O 1
ATOM 1373 N N . SER A 1 173 ? -3.868 14.360 8.587 1.00 84.69 173 SER A N 1
ATOM 1374 C CA . SER A 1 173 ? -4.773 14.355 7.424 1.00 84.69 173 SER A CA 1
ATOM 1375 C C . SER A 1 173 ? -5.387 12.983 7.127 1.00 84.69 173 SER A C 1
ATOM 1377 O O . SER A 1 173 ? -6.384 12.915 6.420 1.00 84.69 173 SER A O 1
ATOM 1379 N N . TYR A 1 174 ? -4.805 11.895 7.643 1.00 80.38 174 TYR A N 1
ATOM 1380 C CA . TYR A 1 174 ? -5.245 10.517 7.374 1.00 80.38 174 TYR A CA 1
ATOM 1381 C C . TYR A 1 174 ? -5.748 9.787 8.624 1.00 80.38 174 TYR A C 1
ATOM 1383 O O . TYR A 1 174 ? -6.276 8.679 8.535 1.00 80.38 174 TYR A O 1
ATOM 1391 N N . LYS A 1 175 ? -5.589 10.388 9.805 1.00 82.69 175 LYS A N 1
ATOM 1392 C CA . LYS A 1 175 ? -5.935 9.794 11.101 1.00 82.69 175 LYS A CA 1
ATOM 1393 C C . LYS A 1 175 ? -7.401 9.367 11.180 1.00 82.69 175 LYS A C 1
ATOM 1395 O O . LYS A 1 175 ? -7.693 8.287 11.686 1.00 82.69 175 LYS A O 1
ATOM 1400 N N . GLN A 1 176 ? -8.311 10.187 10.653 1.00 81.00 176 GLN A N 1
ATOM 1401 C CA . GLN A 1 176 ? -9.747 9.890 10.593 1.00 81.00 176 GLN A CA 1
ATOM 1402 C C . GLN A 1 176 ? -10.029 8.629 9.761 1.00 81.00 176 GLN A C 1
ATOM 1404 O O . GLN A 1 176 ? -10.692 7.717 10.258 1.00 81.00 176 GLN A O 1
ATOM 1409 N N . GLU A 1 177 ? -9.476 8.527 8.547 1.00 81.12 177 GLU A N 1
ATOM 1410 C CA . GLU A 1 177 ? -9.585 7.332 7.701 1.00 81.12 177 GLU A CA 1
ATOM 1411 C C . GLU A 1 177 ? -9.045 6.067 8.377 1.00 81.12 177 GLU A C 1
ATOM 1413 O O . GLU A 1 177 ? -9.681 5.012 8.304 1.00 81.12 177 GLU A O 1
ATOM 1418 N N . VAL A 1 178 ? -7.885 6.155 9.036 1.00 80.06 178 VAL A N 1
ATOM 1419 C CA . VAL A 1 178 ? -7.274 5.007 9.726 1.00 80.06 178 VAL A CA 1
ATOM 1420 C C . VAL A 1 178 ? -8.143 4.555 10.898 1.00 80.06 178 VAL A C 1
ATOM 1422 O O . VAL A 1 178 ? -8.431 3.363 11.026 1.00 80.06 178 VAL A O 1
ATOM 1425 N N . LEU A 1 179 ? -8.615 5.495 11.721 1.00 80.06 179 LEU A N 1
ATOM 1426 C CA . LEU A 1 179 ? -9.487 5.193 12.856 1.00 80.06 179 LEU A CA 1
ATOM 1427 C C . LEU A 1 179 ? -10.814 4.585 12.406 1.00 80.06 179 LEU A C 1
ATOM 1429 O O . LEU A 1 179 ? -11.255 3.599 12.989 1.00 80.06 179 LEU A O 1
ATOM 1433 N N . SER A 1 180 ? -11.439 5.143 11.365 1.00 77.19 180 SER A N 1
ATOM 1434 C CA . SER A 1 180 ? -12.705 4.620 10.843 1.00 77.19 180 SER A CA 1
ATOM 1435 C C . SER A 1 180 ? -12.549 3.186 10.345 1.00 77.19 180 SER A C 1
ATOM 1437 O O . SER A 1 180 ? -13.329 2.319 10.723 1.00 77.19 180 SER A O 1
ATOM 1439 N N . GLY A 1 181 ? -11.514 2.907 9.549 1.00 75.06 181 GLY A N 1
ATOM 1440 C CA . GLY A 1 181 ? -11.318 1.559 9.021 1.00 75.06 181 GLY A CA 1
ATOM 1441 C C . GLY A 1 181 ? -10.932 0.538 10.090 1.00 75.06 181 GLY A C 1
ATOM 1442 O O . GLY A 1 181 ? -11.349 -0.613 10.011 1.00 75.06 181 GLY A O 1
ATOM 1443 N N . THR A 1 182 ? -10.190 0.951 11.120 1.00 74.88 182 THR A N 1
ATOM 1444 C CA . THR A 1 182 ? -9.860 0.059 12.243 1.00 74.88 182 THR A CA 1
ATOM 1445 C C . THR A 1 182 ? -11.096 -0.239 13.094 1.00 74.88 182 THR A C 1
ATOM 1447 O O . THR A 1 182 ? -11.301 -1.375 13.518 1.00 74.88 182 THR A O 1
ATOM 1450 N N . PHE A 1 183 ? -11.963 0.754 13.298 1.00 77.12 183 PHE A N 1
ATOM 1451 C CA . PHE A 1 183 ? -13.228 0.585 14.007 1.00 77.12 183 PHE A CA 1
ATOM 1452 C C . PHE A 1 183 ? -14.171 -0.400 13.302 1.00 77.12 183 PHE A C 1
ATOM 1454 O O . PHE A 1 183 ? -14.747 -1.266 13.960 1.00 77.12 183 PHE A O 1
ATOM 1461 N N . ASP A 1 184 ? -14.269 -0.334 11.971 1.00 76.50 184 ASP A N 1
ATOM 1462 C CA . ASP A 1 184 ? -15.069 -1.279 11.182 1.00 76.50 184 ASP A CA 1
ATOM 1463 C C . ASP A 1 184 ? -14.578 -2.728 11.341 1.00 76.50 184 ASP A C 1
ATOM 1465 O O . ASP A 1 184 ? -15.382 -3.660 11.409 1.00 76.50 184 ASP A O 1
ATOM 1469 N N . ILE A 1 185 ? -13.259 -2.927 11.453 1.00 74.69 185 ILE A N 1
ATOM 1470 C CA . ILE A 1 185 ? -12.666 -4.248 11.706 1.00 74.69 185 ILE A CA 1
ATOM 1471 C C . ILE A 1 185 ? -13.044 -4.744 13.106 1.00 74.69 185 ILE A C 1
ATOM 1473 O O . ILE A 1 185 ? -13.450 -5.895 13.261 1.00 74.69 185 ILE A O 1
ATOM 1477 N N . ILE A 1 186 ? -12.962 -3.885 14.126 1.00 75.38 186 ILE A N 1
ATOM 1478 C CA . ILE A 1 186 ? -13.316 -4.260 15.504 1.00 75.38 186 ILE A CA 1
ATOM 1479 C C . ILE A 1 186 ? -14.801 -4.617 15.613 1.00 75.38 186 ILE A C 1
ATOM 1481 O O . ILE A 1 186 ? -15.128 -5.618 16.246 1.00 75.38 186 ILE A O 1
ATOM 1485 N N . LYS A 1 187 ? -15.691 -3.868 14.949 1.00 72.88 187 LYS A N 1
ATOM 1486 C CA . LYS A 1 187 ? -17.127 -4.189 14.880 1.00 72.88 187 LYS A CA 1
ATOM 1487 C C . LYS A 1 187 ? -17.405 -5.576 14.295 1.00 72.88 187 LYS A C 1
ATOM 1489 O O . LYS A 1 187 ? -18.358 -6.221 14.709 1.00 72.88 187 LYS A O 1
ATOM 1494 N N . LEU A 1 188 ? -16.600 -6.045 13.342 1.00 71.81 188 LEU A N 1
ATOM 1495 C CA . LEU A 1 188 ? -16.760 -7.391 12.778 1.00 71.81 188 LEU A CA 1
ATOM 1496 C C . LEU A 1 188 ? -16.274 -8.492 13.721 1.00 71.81 188 LEU A C 1
ATOM 1498 O O . LEU A 1 188 ? -16.880 -9.556 13.770 1.00 71.81 188 LEU A O 1
ATOM 1502 N N . VAL A 1 189 ? -15.185 -8.251 14.455 1.00 71.19 189 VAL A N 1
ATOM 1503 C CA . VAL A 1 189 ? -14.638 -9.230 15.411 1.00 71.19 189 VAL A CA 1
ATOM 1504 C C . VAL A 1 189 ? -15.487 -9.296 16.682 1.00 71.19 189 VAL A C 1
ATOM 1506 O O . VAL A 1 189 ? -15.633 -10.360 17.278 1.00 71.19 189 VAL A O 1
ATOM 1509 N N . ILE A 1 190 ? -16.072 -8.168 17.084 1.00 73.31 190 ILE A N 1
ATOM 1510 C CA . ILE A 1 190 ? -16.939 -8.049 18.251 1.00 73.31 190 ILE A CA 1
ATOM 1511 C C . ILE A 1 190 ? -18.308 -7.537 17.764 1.00 73.31 190 ILE A C 1
ATOM 1513 O O . ILE A 1 190 ? -18.586 -6.340 17.836 1.00 73.31 190 ILE A O 1
ATOM 1517 N N . PRO A 1 191 ? -19.182 -8.420 17.250 1.00 60.72 191 PRO A N 1
ATOM 1518 C CA . PRO A 1 191 ? -20.446 -8.020 16.620 1.00 60.72 191 PRO A CA 1
ATOM 1519 C C . PRO A 1 191 ? -21.451 -7.347 17.574 1.00 60.72 191 PRO A C 1
ATOM 1521 O O . PRO A 1 191 ? -22.405 -6.728 17.115 1.00 60.72 191 PRO A O 1
ATOM 1524 N N . ASP A 1 192 ? -21.215 -7.399 18.889 1.00 69.81 192 ASP A N 1
ATOM 1525 C CA . ASP A 1 192 ? -22.119 -6.912 19.937 1.00 69.81 192 ASP A CA 1
ATOM 1526 C C . ASP A 1 192 ? -21.445 -5.910 20.906 1.00 69.81 192 ASP A C 1
ATOM 1528 O O . ASP A 1 192 ? -21.760 -5.869 22.096 1.00 69.81 192 ASP A O 1
ATOM 1532 N N . ILE A 1 193 ? -20.525 -5.054 20.435 1.00 69.56 193 ILE A N 1
ATOM 1533 C CA . ILE A 1 193 ? -19.879 -4.029 21.299 1.00 69.56 193 ILE A CA 1
ATOM 1534 C C . ILE A 1 193 ? -20.914 -3.152 22.017 1.00 69.56 193 ILE A C 1
ATOM 1536 O O . ILE A 1 193 ? -20.715 -2.786 23.173 1.00 69.56 193 ILE A O 1
ATOM 1540 N N . GLY A 1 194 ? -22.048 -2.859 21.372 1.00 69.12 194 GLY A N 1
ATOM 1541 C CA . GLY A 1 194 ? -23.150 -2.135 22.008 1.00 69.12 194 GLY A CA 1
ATOM 1542 C C . GLY A 1 194 ? -23.715 -2.864 23.233 1.00 69.12 194 GLY A C 1
ATOM 1543 O O . GLY A 1 194 ? -23.981 -2.223 24.249 1.00 69.12 194 GLY A O 1
ATOM 1544 N N . LYS A 1 195 ? -23.826 -4.199 23.189 1.00 72.12 195 LYS A N 1
ATOM 1545 C CA . LYS A 1 195 ? -24.244 -4.998 24.351 1.00 72.12 195 LYS A CA 1
ATOM 1546 C C . LYS A 1 195 ? -23.166 -5.028 25.426 1.00 72.12 195 LYS A C 1
ATOM 1548 O O . LYS A 1 195 ? -23.500 -4.869 26.591 1.00 72.12 195 LYS A O 1
ATOM 1553 N N . LEU A 1 196 ? -21.890 -5.148 25.055 1.00 71.69 196 LEU A N 1
ATOM 1554 C CA . LEU A 1 196 ? -20.781 -5.076 26.019 1.00 71.69 196 LEU A CA 1
ATOM 1555 C C . LEU A 1 196 ? -20.757 -3.732 26.761 1.00 71.69 196 LEU A C 1
ATOM 1557 O O . LEU A 1 196 ? -20.560 -3.698 27.974 1.00 71.69 196 LEU A O 1
ATOM 1561 N N . GLN A 1 197 ? -21.019 -2.628 26.057 1.00 71.88 197 GLN A N 1
ATOM 1562 C CA . GLN A 1 197 ? -21.149 -1.310 26.676 1.00 71.88 197 GLN A CA 1
ATOM 1563 C C . GLN A 1 197 ? -22.358 -1.245 27.622 1.00 71.88 197 GLN A C 1
ATOM 1565 O O . GLN A 1 197 ? -22.248 -0.712 28.727 1.00 71.88 197 GLN A O 1
ATOM 1570 N N . GLN A 1 198 ? -23.509 -1.795 27.219 1.00 79.62 198 GLN A N 1
ATOM 1571 C CA . GLN A 1 198 ? -24.686 -1.889 28.089 1.00 79.62 198 GLN A CA 1
ATOM 1572 C C . GLN A 1 198 ? -24.401 -2.744 29.332 1.00 79.62 198 GLN A C 1
ATOM 1574 O O . GLN A 1 198 ? -24.767 -2.349 30.435 1.00 79.62 198 GLN A O 1
ATOM 1579 N N . GLU A 1 199 ? -23.724 -3.883 29.190 1.00 80.88 199 GLU A N 1
ATOM 1580 C CA . GLU A 1 199 ? -23.341 -4.749 30.308 1.00 80.88 199 GLU A CA 1
ATOM 1581 C C . GLU A 1 199 ? -22.384 -4.049 31.272 1.00 80.88 199 GLU A C 1
ATOM 1583 O O . GLU A 1 199 ? -22.629 -4.061 32.478 1.00 80.88 199 GLU A O 1
ATOM 1588 N N . GLN A 1 200 ? -21.353 -3.360 30.775 1.00 79.56 200 GLN A N 1
ATOM 1589 C CA . GLN A 1 200 ? -20.485 -2.556 31.637 1.00 79.56 200 GLN A CA 1
ATOM 1590 C C . GLN A 1 200 ? -21.250 -1.446 32.364 1.00 79.56 200 GLN A C 1
ATOM 1592 O O . GLN A 1 200 ? -21.041 -1.245 33.561 1.00 79.56 200 GLN A O 1
ATOM 1597 N N . ALA A 1 201 ? -22.171 -0.758 31.684 1.00 80.94 201 ALA A N 1
ATOM 1598 C CA . ALA A 1 201 ? -23.004 0.260 32.319 1.00 80.94 201 ALA A CA 1
ATOM 1599 C C . ALA A 1 201 ? -23.887 -0.337 33.433 1.00 80.94 201 ALA A C 1
ATOM 1601 O O . ALA A 1 201 ? -24.026 0.271 34.496 1.00 80.94 201 ALA A O 1
ATOM 1602 N N . LYS A 1 202 ? -24.427 -1.550 33.239 1.00 85.00 202 LYS A N 1
ATOM 1603 C CA . LYS A 1 202 ? -25.161 -2.283 34.287 1.00 85.00 202 LYS A CA 1
ATOM 1604 C C . LYS A 1 202 ? -24.256 -2.652 35.462 1.00 85.00 202 LYS A C 1
ATOM 1606 O O . LYS A 1 202 ? -24.658 -2.483 36.611 1.00 85.00 202 LYS A O 1
ATOM 1611 N N . ILE A 1 203 ? -23.037 -3.130 35.197 1.00 86.69 203 ILE A N 1
ATOM 1612 C CA . ILE A 1 203 ? -22.050 -3.443 36.244 1.00 86.69 203 ILE A CA 1
ATOM 1613 C C . ILE A 1 203 ? -21.739 -2.189 37.066 1.00 86.69 203 ILE A C 1
ATOM 1615 O O . ILE A 1 203 ? -21.756 -2.250 38.294 1.00 86.69 203 ILE A O 1
ATOM 1619 N N . PHE A 1 204 ? -21.525 -1.048 36.410 1.00 85.06 204 PHE A N 1
ATOM 1620 C CA . PHE A 1 204 ? -21.264 0.219 37.085 1.00 85.06 204 PHE A CA 1
ATOM 1621 C C . PHE A 1 204 ? -22.449 0.672 37.951 1.00 85.06 204 PHE A C 1
ATOM 1623 O O . PHE A 1 204 ? -22.258 1.029 39.113 1.00 85.06 204 PHE A O 1
ATOM 1630 N N . ALA A 1 205 ? -23.681 0.596 37.433 1.00 84.81 205 ALA A N 1
ATOM 1631 C CA . ALA A 1 205 ? -24.888 0.917 38.199 1.00 84.81 205 ALA A CA 1
ATOM 1632 C C . ALA A 1 205 ? -25.028 0.028 39.450 1.00 84.81 205 ALA A C 1
ATOM 1634 O O . ALA A 1 205 ? -25.300 0.533 40.541 1.00 84.81 205 ALA A O 1
ATOM 1635 N N . ASN A 1 206 ? -24.760 -1.276 39.315 1.00 87.94 206 ASN A N 1
ATOM 1636 C CA . ASN A 1 206 ? -24.746 -2.215 40.438 1.00 87.94 206 ASN A CA 1
ATOM 1637 C C . ASN A 1 206 ? -23.674 -1.857 41.475 1.00 87.94 206 ASN A C 1
ATOM 1639 O O . ASN A 1 206 ? -23.973 -1.777 42.662 1.00 87.94 206 ASN A O 1
ATOM 1643 N N . GLN A 1 207 ? -22.437 -1.600 41.043 1.00 89.31 207 GLN A N 1
ATOM 1644 C CA . GLN A 1 207 ? -21.341 -1.220 41.939 1.00 89.31 207 GLN A CA 1
ATOM 1645 C C . GLN A 1 207 ? -21.623 0.092 42.676 1.00 89.31 207 GLN A C 1
ATOM 1647 O O . GLN A 1 207 ? -21.323 0.205 43.863 1.00 89.31 207 GLN A O 1
ATOM 1652 N N . CYS A 1 208 ? -22.224 1.068 41.995 1.00 88.06 208 CYS A N 1
ATOM 1653 C CA . CYS A 1 208 ? -22.593 2.346 42.588 1.00 88.06 208 CYS A CA 1
ATOM 1654 C C . CYS A 1 208 ? -23.684 2.165 43.655 1.00 88.06 208 CYS A C 1
ATOM 1656 O O . CYS A 1 208 ? -23.514 2.626 44.783 1.00 88.06 208 CYS A O 1
ATOM 1658 N N . ALA A 1 209 ? -24.751 1.419 43.342 1.00 89.88 209 ALA A N 1
ATOM 1659 C CA . ALA A 1 209 ? -25.823 1.112 44.288 1.00 89.88 209 ALA A CA 1
ATOM 1660 C C . ALA A 1 209 ? -25.305 0.351 45.522 1.00 89.88 209 ALA A C 1
ATOM 1662 O O . ALA A 1 209 ? -25.597 0.733 46.654 1.00 89.88 209 ALA A O 1
ATOM 1663 N N . GLU A 1 210 ? -24.474 -0.677 45.326 1.00 91.56 210 GLU A N 1
ATOM 1664 C CA . GLU A 1 210 ? -23.867 -1.430 46.431 1.00 91.56 210 GLU A CA 1
ATOM 1665 C C . GLU A 1 210 ? -22.885 -0.574 47.249 1.00 91.56 210 GLU A C 1
ATOM 1667 O O . GLU A 1 210 ? -22.851 -0.667 48.477 1.00 91.56 210 GLU A O 1
ATOM 1672 N N . GLY A 1 211 ? -22.132 0.321 46.602 1.00 89.00 211 GLY A N 1
ATOM 1673 C CA . GLY A 1 211 ? -21.275 1.298 47.273 1.00 89.00 211 GLY A CA 1
ATOM 1674 C C . GLY A 1 211 ? -22.066 2.252 48.172 1.00 89.00 211 GLY A C 1
ATOM 1675 O O . GLY A 1 211 ? -21.701 2.442 49.336 1.00 89.00 211 GLY A O 1
ATOM 1676 N N . MET A 1 212 ? -23.185 2.791 47.673 1.00 89.56 212 MET A N 1
ATOM 1677 C CA . MET A 1 212 ? -24.089 3.642 48.456 1.00 89.56 212 MET A CA 1
ATOM 1678 C C . MET A 1 212 ? -24.686 2.878 49.639 1.00 89.56 212 MET A C 1
ATOM 1680 O O . MET A 1 212 ? -24.598 3.347 50.774 1.00 89.56 212 MET A O 1
ATOM 1684 N N . LYS A 1 213 ? -25.220 1.670 49.412 1.00 92.25 213 LYS A N 1
ATOM 1685 C CA . LYS A 1 213 ? -25.763 0.822 50.484 1.00 92.25 213 LYS A CA 1
ATOM 1686 C C . LYS A 1 213 ? -24.725 0.518 51.551 1.00 92.25 213 LYS A C 1
ATOM 1688 O O . LYS A 1 213 ? -25.020 0.631 52.736 1.00 92.25 213 LYS A O 1
ATOM 1693 N N . LYS A 1 214 ? -23.503 0.157 51.150 1.00 92.38 214 LYS A N 1
ATOM 1694 C CA . LYS A 1 214 ? -22.413 -0.133 52.084 1.00 92.38 214 LYS A CA 1
ATOM 1695 C C . LYS A 1 214 ? -22.056 1.094 52.917 1.00 92.38 214 LYS A C 1
ATOM 1697 O O . LYS A 1 214 ? -21.918 0.956 54.129 1.00 92.38 214 LYS A O 1
ATOM 1702 N N . SER A 1 215 ? -21.955 2.270 52.296 1.00 90.81 215 SER A N 1
ATOM 1703 C CA . SER A 1 215 ? -21.684 3.526 53.003 1.00 90.81 215 SER A CA 1
ATOM 1704 C C . SER A 1 215 ? -22.779 3.842 54.023 1.00 90.81 215 SER A C 1
ATOM 1706 O O . SER A 1 215 ? -22.481 4.155 55.172 1.00 90.81 215 SER A O 1
ATOM 1708 N N . ILE A 1 216 ? -24.048 3.712 53.633 1.00 90.56 216 ILE A N 1
ATOM 1709 C CA . ILE A 1 216 ? -25.194 4.008 54.504 1.00 90.56 216 ILE A CA 1
ATOM 1710 C C . ILE A 1 216 ? -25.309 2.983 55.629 1.00 90.56 216 ILE A C 1
ATOM 1712 O O . ILE A 1 216 ? -25.532 3.362 56.775 1.00 90.56 216 ILE A O 1
ATOM 1716 N N . ASN A 1 217 ? -25.100 1.700 55.336 1.00 92.31 217 ASN A N 1
ATOM 1717 C CA . ASN A 1 217 ? -25.064 0.649 56.346 1.00 92.31 217 ASN A CA 1
ATOM 1718 C C . ASN A 1 217 ? -23.929 0.891 57.347 1.00 92.31 217 ASN A C 1
ATOM 1720 O O . ASN A 1 217 ? -24.156 0.823 58.547 1.00 92.31 217 ASN A O 1
ATOM 1724 N N . GLN A 1 218 ? -22.726 1.247 56.891 1.00 91.50 218 GLN A N 1
ATOM 1725 C CA . GLN A 1 218 ? -21.623 1.597 57.791 1.00 91.50 218 GLN A CA 1
ATOM 1726 C C . GLN A 1 218 ? -21.987 2.770 58.707 1.00 91.50 218 GLN A C 1
ATOM 1728 O O . GLN A 1 218 ? -21.820 2.658 59.920 1.00 91.50 218 GLN A O 1
ATOM 1733 N N . SER A 1 219 ? -22.549 3.853 58.160 1.00 87.19 219 SER A N 1
ATOM 1734 C CA . SER A 1 219 ? -23.012 4.985 58.967 1.00 87.19 219 SER A CA 1
ATOM 1735 C C . SER A 1 219 ? -24.089 4.564 59.964 1.00 87.19 219 SER A C 1
ATOM 1737 O O . SER A 1 219 ? -23.949 4.845 61.149 1.00 87.19 219 SER A O 1
ATOM 1739 N N . TYR A 1 220 ? -25.106 3.818 59.529 1.00 88.81 220 TYR A N 1
ATOM 1740 C CA . TYR A 1 220 ? -26.179 3.326 60.393 1.00 88.81 220 TYR A CA 1
ATOM 1741 C C . TYR A 1 220 ? -25.650 2.431 61.519 1.00 88.81 220 TYR A C 1
ATOM 1743 O O . TYR A 1 220 ? -26.047 2.588 62.671 1.00 88.81 220 TYR A O 1
ATOM 1751 N N . GLN A 1 221 ? -24.691 1.544 61.234 1.00 89.50 221 GLN A N 1
ATOM 1752 C CA . GLN A 1 221 ? -24.104 0.649 62.232 1.00 89.50 221 GLN A CA 1
ATOM 1753 C C . GLN A 1 221 ? -23.325 1.381 63.329 1.00 89.50 221 GLN A C 1
ATOM 1755 O O . GLN A 1 221 ? -23.279 0.880 64.453 1.00 89.50 221 GLN A O 1
ATOM 1760 N N . THR A 1 222 ? -22.773 2.562 63.037 1.00 89.94 222 THR A N 1
ATOM 1761 C CA . THR A 1 222 ? -22.046 3.390 64.018 1.00 89.94 222 THR A CA 1
ATOM 1762 C C . THR A 1 222 ? -22.947 4.208 64.946 1.00 89.94 222 THR A C 1
ATOM 1764 O O . THR A 1 222 ? -22.463 4.787 65.917 1.00 89.94 222 THR A O 1
ATOM 1767 N N . VAL A 1 223 ? -24.256 4.245 64.684 1.00 87.75 223 VAL A N 1
ATOM 1768 C CA . VAL A 1 223 ? -25.226 4.989 65.494 1.00 87.75 223 VAL A CA 1
ATOM 1769 C C . VAL A 1 223 ? -25.564 4.221 66.793 1.00 87.75 223 VAL A C 1
ATOM 1771 O O . VAL A 1 223 ? -25.695 2.993 66.755 1.00 87.75 223 VAL A O 1
ATOM 1774 N N . PRO A 1 224 ? -25.738 4.895 67.950 1.00 88.38 224 PRO A N 1
ATOM 1775 C CA . PRO A 1 224 ? -26.189 4.257 69.192 1.00 88.38 224 PRO A CA 1
ATOM 1776 C C . PRO A 1 224 ? -27.557 3.562 69.057 1.00 88.38 224 PRO A C 1
ATOM 1778 O O . PRO A 1 224 ? -28.445 4.070 68.374 1.00 88.38 224 PRO A O 1
ATOM 1781 N N . SER A 1 225 ? -27.762 2.440 69.759 1.00 84.62 225 SER A N 1
ATOM 1782 C CA . SER A 1 225 ? -28.986 1.613 69.696 1.00 84.62 225 SER A CA 1
ATOM 1783 C C . SER A 1 225 ? -30.328 2.365 69.793 1.00 84.62 225 SER A C 1
ATOM 1785 O O . SER A 1 225 ? -31.173 2.120 68.936 1.00 84.62 225 SER A O 1
ATOM 1787 N N . PRO A 1 226 ? -30.550 3.304 70.736 1.00 83.94 226 PRO A N 1
ATOM 1788 C CA . PRO A 1 226 ? -31.837 4.013 70.812 1.00 83.94 226 PRO A CA 1
ATOM 1789 C C . PRO A 1 226 ? -32.107 4.895 69.581 1.00 83.94 226 PRO A C 1
ATOM 1791 O O . PRO A 1 226 ? -33.245 5.068 69.145 1.00 83.94 226 PRO A O 1
ATOM 1794 N N . THR A 1 227 ? -31.054 5.437 68.971 1.00 82.88 227 THR A N 1
ATOM 1795 C CA . THR A 1 227 ? -31.163 6.228 67.742 1.00 82.88 227 THR A CA 1
ATOM 1796 C C . THR A 1 227 ? -31.315 5.325 66.511 1.00 82.88 227 THR A C 1
ATOM 1798 O O . THR A 1 227 ? -32.012 5.708 65.577 1.00 82.88 227 THR A O 1
ATOM 1801 N N . LYS A 1 228 ? -30.755 4.104 66.518 1.00 84.88 228 LYS A N 1
ATOM 1802 C CA . LYS A 1 228 ? -30.999 3.098 65.466 1.00 84.88 228 LYS A CA 1
ATOM 1803 C C . LYS A 1 228 ? -32.479 2.742 65.353 1.00 84.88 228 LYS A C 1
ATOM 1805 O O . LYS A 1 228 ? -33.016 2.858 64.263 1.00 84.88 228 LYS A O 1
ATOM 1810 N N . GLU A 1 229 ? -33.144 2.403 66.458 1.00 83.81 229 GLU A N 1
ATOM 1811 C CA . GLU A 1 229 ? -34.581 2.063 66.453 1.00 83.81 229 GLU A CA 1
ATOM 1812 C C . GLU A 1 229 ? -35.446 3.199 65.891 1.00 83.81 229 GLU A C 1
ATOM 1814 O O . GLU A 1 229 ? -36.386 2.971 65.137 1.00 83.81 229 GLU A O 1
ATOM 1819 N N . THR A 1 230 ? -35.087 4.449 66.192 1.00 84.69 230 THR A N 1
ATOM 1820 C CA . THR A 1 230 ? -35.827 5.619 65.697 1.00 84.69 230 THR A CA 1
ATOM 1821 C C . THR A 1 230 ? -35.557 5.886 64.208 1.00 84.69 230 THR A C 1
ATOM 1823 O O . THR A 1 230 ? -36.430 6.359 63.481 1.00 84.69 230 THR A O 1
ATOM 1826 N N . CYS A 1 231 ? -34.342 5.594 63.735 1.00 85.38 231 CYS A N 1
ATOM 1827 C CA . CYS A 1 231 ? -33.915 5.823 62.355 1.00 85.38 231 CYS A CA 1
ATOM 1828 C C . CYS A 1 231 ? -34.117 4.614 61.428 1.00 85.38 231 CYS A C 1
ATOM 1830 O O . CYS A 1 231 ? -33.942 4.760 60.219 1.00 85.38 231 CYS A O 1
ATOM 1832 N N . GLU A 1 232 ? -34.496 3.446 61.947 1.00 87.50 232 GLU A N 1
ATOM 1833 C CA . GLU A 1 232 ? -34.727 2.217 61.178 1.00 87.50 232 GLU A CA 1
ATOM 1834 C C . GLU A 1 232 ? -35.700 2.397 59.995 1.00 87.50 232 GLU A C 1
ATOM 1836 O O . GLU A 1 232 ? -35.379 1.922 58.897 1.00 87.50 232 GLU A O 1
ATOM 1841 N N . PRO A 1 233 ? -36.832 3.123 60.130 1.00 87.81 233 PRO A N 1
ATOM 1842 C CA . PRO A 1 233 ? -37.743 3.343 59.006 1.00 87.81 233 PRO A CA 1
ATOM 1843 C C . PRO A 1 233 ? -37.095 4.178 57.896 1.00 87.81 233 PRO A C 1
ATOM 1845 O O . PRO A 1 233 ? -37.284 3.908 56.711 1.00 87.81 233 PRO A O 1
ATOM 1848 N N . VAL A 1 234 ? -36.284 5.170 58.278 1.00 86.44 234 VAL A N 1
ATOM 1849 C CA . VAL A 1 234 ? -35.565 6.045 57.342 1.00 86.44 234 VAL A CA 1
ATOM 1850 C C . VAL A 1 234 ? -34.456 5.268 56.642 1.00 86.44 234 VAL A C 1
ATOM 1852 O O . VAL A 1 234 ? -34.351 5.323 55.421 1.00 86.44 234 VAL A O 1
ATOM 1855 N N . TYR A 1 235 ? -33.669 4.495 57.392 1.00 89.56 235 TYR A N 1
ATOM 1856 C CA . TYR A 1 235 ? -32.654 3.602 56.838 1.00 89.56 235 TYR A CA 1
ATOM 1857 C C . TYR A 1 235 ? -33.269 2.638 55.815 1.00 89.56 235 TYR A C 1
ATOM 1859 O O . TYR A 1 235 ? -32.816 2.580 54.673 1.00 89.56 235 TYR A O 1
ATOM 1867 N N . SER A 1 236 ? -34.351 1.952 56.191 1.00 88.75 236 SER A N 1
ATOM 1868 C CA . SER A 1 236 ? -35.058 1.012 55.316 1.00 88.75 236 SER A CA 1
ATOM 1869 C C . SER A 1 236 ? -35.594 1.690 54.053 1.00 88.75 236 SER A C 1
ATOM 1871 O O . SER A 1 236 ? -35.413 1.168 52.954 1.00 88.75 236 SER A O 1
ATOM 1873 N N . SER A 1 237 ? -36.185 2.885 54.183 1.00 89.06 237 SER A N 1
ATOM 1874 C CA . SER A 1 237 ? -36.692 3.660 53.043 1.00 89.06 237 SER A CA 1
ATOM 1875 C C . SER A 1 237 ? -35.581 4.106 52.092 1.00 89.06 237 SER A C 1
ATOM 1877 O O . SER A 1 237 ? -35.789 4.132 50.881 1.00 89.06 237 SER A O 1
ATOM 1879 N N . VAL A 1 238 ? -34.406 4.462 52.613 1.00 88.88 238 VAL A N 1
ATOM 1880 C CA . VAL A 1 238 ? -33.271 4.889 51.786 1.00 88.88 238 VAL A CA 1
ATOM 1881 C C . VAL A 1 238 ? -32.646 3.700 51.056 1.00 88.88 238 VAL A C 1
ATOM 1883 O O . VAL A 1 238 ? -32.334 3.812 49.873 1.00 88.88 238 VAL A O 1
ATOM 1886 N N . ILE A 1 239 ? -32.506 2.546 51.716 1.00 93.19 239 ILE A N 1
ATOM 1887 C CA . ILE A 1 239 ? -32.028 1.318 51.063 1.00 93.19 239 ILE A CA 1
ATOM 1888 C C . ILE A 1 239 ? -32.994 0.880 49.954 1.00 93.19 239 ILE A C 1
ATOM 1890 O O . ILE A 1 239 ? -32.534 0.570 48.854 1.00 93.19 239 ILE A O 1
ATOM 1894 N N . ALA A 1 240 ? -34.307 0.922 50.209 1.00 90.75 240 ALA A N 1
ATOM 1895 C CA . ALA A 1 240 ? -35.327 0.642 49.199 1.00 90.75 240 ALA A CA 1
ATOM 1896 C C . ALA A 1 240 ? -35.233 1.614 48.011 1.00 90.75 240 ALA A C 1
ATOM 1898 O O . ALA A 1 240 ? -35.177 1.174 46.867 1.00 90.75 240 ALA A O 1
ATOM 1899 N N . GLY A 1 241 ? -35.081 2.919 48.268 1.00 89.00 241 GLY A N 1
ATOM 1900 C CA . GLY A 1 241 ? -34.902 3.916 47.209 1.00 89.00 241 GLY A CA 1
ATOM 1901 C C . GLY A 1 241 ? -33.639 3.704 46.360 1.00 89.00 241 GLY A C 1
ATOM 1902 O O . GLY A 1 241 ? -33.651 3.976 45.161 1.00 89.00 241 GLY A O 1
ATOM 1903 N N . ILE A 1 242 ? -32.555 3.178 46.943 1.00 90.62 242 ILE A N 1
ATOM 1904 C CA . ILE A 1 242 ? -31.343 2.810 46.189 1.00 90.62 242 ILE A CA 1
ATOM 1905 C C . ILE A 1 242 ? -31.590 1.581 45.308 1.00 90.62 242 ILE A C 1
ATOM 1907 O O . ILE A 1 242 ? -31.079 1.521 44.187 1.00 90.62 242 ILE A O 1
ATOM 1911 N N . ASP A 1 243 ? -32.364 0.602 45.782 1.00 90.88 243 ASP A N 1
ATOM 1912 C CA . ASP A 1 243 ? -32.757 -0.546 44.963 1.00 90.88 243 ASP A CA 1
ATOM 1913 C C . ASP A 1 243 ? -33.684 -0.148 43.813 1.00 90.88 243 ASP A C 1
ATOM 1915 O O . ASP A 1 243 ? -33.465 -0.600 42.686 1.00 90.88 243 ASP A O 1
ATOM 1919 N N . ASP A 1 244 ? -34.635 0.751 44.061 1.00 91.62 244 ASP A N 1
ATOM 1920 C CA . ASP A 1 244 ? -35.512 1.303 43.027 1.00 91.62 244 ASP A CA 1
ATOM 1921 C C . ASP A 1 244 ? -34.704 2.082 41.982 1.00 91.62 244 ASP A C 1
ATOM 1923 O O . ASP A 1 244 ? -34.862 1.865 40.779 1.00 91.62 244 ASP A O 1
ATOM 1927 N N . TYR A 1 245 ? -33.758 2.922 42.424 1.00 89.00 245 TYR A N 1
ATOM 1928 C CA . TYR A 1 245 ? -32.827 3.612 41.530 1.00 89.00 245 TYR A CA 1
ATOM 1929 C C . TYR A 1 245 ? -32.019 2.628 40.675 1.00 89.00 245 TYR A C 1
ATOM 1931 O O . TYR A 1 245 ? -31.899 2.819 39.466 1.00 89.00 245 TYR A O 1
ATOM 1939 N N . LYS A 1 246 ? -31.483 1.556 41.274 1.00 91.19 246 LYS A N 1
ATOM 1940 C CA . LYS A 1 246 ? -30.720 0.523 40.558 1.00 91.19 246 LYS A CA 1
ATOM 1941 C C . LYS A 1 246 ? -31.571 -0.151 39.482 1.00 91.19 246 LYS A C 1
ATOM 1943 O O . LYS A 1 246 ? -31.108 -0.310 38.353 1.00 91.19 246 LYS A O 1
ATOM 1948 N N . GLN A 1 247 ? -32.801 -0.543 39.817 1.00 90.75 247 GLN A N 1
ATOM 1949 C CA . GLN A 1 247 ? -33.712 -1.184 38.868 1.00 90.75 247 GLN A CA 1
ATOM 1950 C C . GLN A 1 247 ? -34.088 -0.247 37.720 1.00 90.75 247 GLN A C 1
ATOM 1952 O O . GLN A 1 247 ? -34.016 -0.645 36.556 1.00 90.75 247 GLN A O 1
ATOM 1957 N N . GLU A 1 248 ? -34.423 1.005 38.026 1.00 88.25 248 GLU A N 1
ATOM 1958 C CA . GLU A 1 248 ? -34.779 1.998 37.015 1.00 88.25 248 GLU A CA 1
ATOM 1959 C C . GLU A 1 248 ? -33.580 2.343 36.119 1.00 88.25 248 GLU A C 1
ATOM 1961 O O . GLU A 1 248 ? -33.710 2.394 34.896 1.00 88.25 248 GLU A O 1
ATOM 1966 N N . ALA A 1 249 ? -32.379 2.475 36.689 1.00 85.25 249 ALA A N 1
ATOM 1967 C CA . ALA A 1 249 ? -31.153 2.699 35.928 1.00 85.25 249 ALA A CA 1
ATOM 1968 C C . ALA A 1 249 ? -30.852 1.538 34.964 1.00 85.25 249 ALA A C 1
ATOM 1970 O O . ALA A 1 249 ? -30.568 1.777 33.790 1.00 85.25 249 ALA A O 1
ATOM 1971 N N . ILE A 1 250 ? -30.960 0.283 35.417 1.00 88.44 250 ILE A N 1
ATOM 1972 C CA . ILE A 1 250 ? -30.767 -0.899 34.559 1.00 88.44 250 ILE A CA 1
ATOM 1973 C C . ILE A 1 250 ? -31.805 -0.924 33.432 1.00 88.44 250 ILE A C 1
ATOM 1975 O O . ILE A 1 250 ? -31.442 -1.117 32.271 1.00 88.44 250 ILE A O 1
ATOM 1979 N N . LYS A 1 251 ? -33.075 -0.656 33.748 1.00 87.69 251 LYS A N 1
ATOM 1980 C CA . LYS A 1 251 ? -34.168 -0.619 32.770 1.00 87.69 251 LYS A CA 1
ATOM 1981 C C . LYS A 1 251 ? -33.964 0.473 31.715 1.00 87.69 251 LYS A C 1
ATOM 1983 O O . LYS A 1 251 ? -34.215 0.251 30.530 1.00 87.69 251 LYS A O 1
ATOM 1988 N N . GLN A 1 252 ? -33.462 1.642 32.111 1.00 83.44 252 GLN A N 1
ATOM 1989 C CA . GLN A 1 252 ? -33.109 2.711 31.175 1.00 83.44 252 GLN A CA 1
ATOM 1990 C C . GLN A 1 252 ? -31.907 2.354 30.295 1.00 83.44 252 GLN A C 1
ATOM 1992 O O . GLN A 1 252 ? -31.882 2.753 29.133 1.00 83.44 252 GLN A O 1
ATOM 1997 N N . ILE A 1 253 ? -30.928 1.605 30.814 1.00 83.75 253 ILE A N 1
ATOM 1998 C CA . ILE A 1 253 ? -29.779 1.118 30.034 1.00 83.75 253 ILE A CA 1
ATOM 1999 C C . ILE A 1 253 ? -30.231 0.094 28.984 1.00 83.75 253 ILE A C 1
ATOM 2001 O O . ILE A 1 253 ? -29.783 0.163 27.842 1.00 83.75 253 ILE A O 1
ATOM 2005 N N . GLU A 1 254 ? -31.137 -0.818 29.342 1.00 81.00 254 GLU A N 1
ATOM 2006 C CA . GLU A 1 254 ? -31.676 -1.844 28.434 1.00 81.00 254 GLU A CA 1
ATOM 2007 C C . GLU A 1 254 ? -32.516 -1.253 27.302 1.00 81.00 254 GLU A C 1
ATOM 2009 O O . GLU A 1 254 ? -32.418 -1.697 26.160 1.00 81.00 254 GLU A O 1
ATOM 2014 N N . ASN A 1 255 ? -33.298 -0.215 27.601 1.00 79.31 255 ASN A N 1
ATOM 2015 C CA . ASN A 1 255 ? -34.171 0.433 26.624 1.00 79.31 255 ASN A CA 1
ATOM 2016 C C . ASN A 1 255 ? -33.455 1.478 25.753 1.00 79.31 255 ASN A C 1
ATOM 2018 O O . ASN A 1 255 ? -34.061 2.026 24.831 1.00 79.31 255 ASN A O 1
ATOM 2022 N N . LYS A 1 256 ? -32.179 1.782 26.024 1.00 73.88 256 LYS A N 1
ATOM 2023 C CA . LYS A 1 256 ? -31.409 2.747 25.235 1.00 73.88 256 LYS A CA 1
ATOM 2024 C C . LYS A 1 256 ? -30.756 2.065 24.041 1.00 73.88 256 LYS A C 1
ATOM 2026 O O . LYS A 1 256 ? -29.861 1.235 24.198 1.00 73.88 256 LYS A O 1
ATOM 2031 N N . THR A 1 257 ? -31.121 2.496 22.838 1.00 67.62 257 THR A N 1
ATOM 2032 C CA . THR A 1 257 ? -30.312 2.248 21.644 1.00 67.62 257 THR A CA 1
ATOM 2033 C C . THR A 1 257 ? -28.973 2.960 21.798 1.00 67.62 257 THR A C 1
ATOM 2035 O O . THR A 1 257 ? -28.903 4.176 21.987 1.00 67.62 257 THR A O 1
ATOM 2038 N N . VAL A 1 258 ? -27.890 2.190 21.752 1.00 68.50 258 VAL A N 1
ATOM 2039 C CA . VAL A 1 258 ? -26.535 2.735 21.803 1.00 68.50 258 VAL A CA 1
ATOM 2040 C C . VAL A 1 258 ? -26.234 3.389 20.454 1.00 68.50 258 VAL A C 1
ATOM 2042 O O . VAL A 1 258 ? -26.301 2.727 19.419 1.00 68.50 258 VAL A O 1
ATOM 2045 N N . SER A 1 259 ? -25.930 4.688 20.448 1.00 72.00 259 SER A N 1
ATOM 2046 C CA . SER A 1 259 ? -25.518 5.378 19.223 1.00 72.00 259 SER A CA 1
ATOM 2047 C C . SER A 1 259 ? -24.154 4.869 18.749 1.00 72.00 259 SER A C 1
ATOM 2049 O O . SER A 1 259 ? -23.286 4.550 19.563 1.00 72.00 259 SER A O 1
ATOM 2051 N N . GLU A 1 260 ? -23.928 4.832 17.432 1.00 67.19 260 GLU A N 1
ATOM 2052 C CA . GLU A 1 260 ? -22.630 4.414 16.876 1.00 67.19 260 GLU A CA 1
ATOM 2053 C C . GLU A 1 260 ? -21.463 5.270 17.382 1.00 67.19 260 GLU A C 1
ATOM 2055 O O . GLU A 1 260 ? -20.350 4.775 17.538 1.00 67.19 260 GLU A O 1
ATOM 2060 N N . GLU A 1 261 ? -21.729 6.541 17.671 1.00 72.12 261 GLU A N 1
ATOM 2061 C CA . GLU A 1 261 ? -20.748 7.490 18.188 1.00 72.12 261 GLU A CA 1
ATOM 2062 C C . GLU A 1 261 ? -20.284 7.109 19.602 1.00 72.12 261 GLU A C 1
ATOM 2064 O O . GLU A 1 261 ? -19.085 7.054 19.857 1.00 72.12 261 GLU A O 1
ATOM 2069 N N . ARG A 1 262 ? -21.207 6.680 20.476 1.00 70.00 262 ARG A N 1
ATOM 2070 C CA . ARG A 1 262 ? -20.868 6.156 21.811 1.00 70.00 262 ARG A CA 1
ATOM 2071 C C . ARG A 1 262 ? -20.126 4.828 21.763 1.00 70.00 262 ARG A C 1
ATOM 2073 O O . ARG A 1 262 ? -19.264 4.588 22.604 1.00 70.00 262 ARG A O 1
ATOM 2080 N N . VAL A 1 263 ? -20.446 3.969 20.794 1.00 70.56 263 VAL A N 1
ATOM 2081 C CA . VAL A 1 263 ? -19.686 2.731 20.554 1.00 70.56 263 VAL A CA 1
ATOM 2082 C C . VAL A 1 263 ? -18.259 3.072 20.122 1.00 70.56 263 VAL A C 1
ATOM 2084 O O . VAL A 1 263 ? -17.308 2.423 20.549 1.00 70.56 263 VAL A O 1
ATOM 2087 N N . ARG A 1 264 ? -18.092 4.107 19.292 1.00 71.25 264 ARG A N 1
ATOM 2088 C CA . ARG A 1 264 ? -16.783 4.570 18.824 1.00 71.25 264 ARG A CA 1
ATOM 2089 C C . ARG A 1 264 ? -15.938 5.140 19.957 1.00 71.25 264 ARG A C 1
ATOM 2091 O O . ARG A 1 264 ? -14.783 4.745 20.079 1.00 71.25 264 ARG A O 1
ATOM 2098 N N . GLU A 1 265 ? -16.510 6.008 20.786 1.00 73.56 265 GLU A N 1
ATOM 2099 C CA . GLU A 1 265 ? -15.855 6.540 21.990 1.00 73.56 265 GLU A CA 1
ATOM 2100 C C . GLU A 1 265 ? -15.425 5.408 22.925 1.00 73.56 265 GLU A C 1
ATOM 2102 O O . GLU A 1 265 ? -14.250 5.306 23.267 1.00 73.56 265 GLU A O 1
ATOM 2107 N N . TYR A 1 266 ? -16.339 4.480 23.225 1.00 72.38 266 TYR A N 1
ATOM 2108 C CA . TYR A 1 266 ? -16.060 3.322 24.070 1.00 72.38 266 TYR A CA 1
ATOM 2109 C C . TYR A 1 266 ? -14.883 2.483 23.555 1.00 72.38 266 TYR A C 1
ATOM 2111 O O . TYR A 1 266 ? -14.002 2.095 24.324 1.00 72.38 266 TYR A O 1
ATOM 2119 N N . VAL A 1 267 ? -14.852 2.206 22.250 1.00 71.50 267 VAL A N 1
ATOM 2120 C CA . VAL A 1 267 ? -13.775 1.432 21.626 1.00 71.50 267 VAL A CA 1
ATOM 2121 C C . VAL A 1 267 ? -12.444 2.186 21.688 1.00 71.50 267 VAL A C 1
ATOM 2123 O O . VAL A 1 267 ? -11.420 1.580 21.986 1.00 71.50 267 VAL A O 1
ATOM 2126 N N . ILE A 1 268 ? -12.439 3.500 21.465 1.00 71.88 268 ILE A N 1
ATOM 2127 C CA . ILE A 1 268 ? -11.218 4.311 21.565 1.00 71.88 268 ILE A CA 1
ATOM 2128 C C . ILE A 1 268 ? -10.692 4.338 23.009 1.00 71.88 268 ILE A C 1
ATOM 2130 O O . ILE A 1 268 ? -9.490 4.180 23.214 1.00 71.88 268 ILE A O 1
ATOM 2134 N N . GLU A 1 269 ? -11.571 4.490 23.999 1.00 71.50 269 GLU A N 1
ATOM 2135 C CA . GLU A 1 269 ? -11.197 4.585 25.416 1.00 71.50 269 GLU A CA 1
ATOM 2136 C C . GLU A 1 269 ? -10.709 3.254 26.003 1.00 71.50 269 GLU A C 1
ATOM 2138 O O . GLU A 1 269 ? -9.759 3.228 26.784 1.00 71.50 269 GLU A O 1
ATOM 2143 N N . ASN A 1 270 ? -11.332 2.135 25.622 1.00 71.19 270 ASN A N 1
ATOM 2144 C CA . ASN A 1 270 ? -11.075 0.835 26.252 1.00 71.19 270 ASN A CA 1
ATOM 2145 C C . ASN A 1 270 ? -10.031 -0.017 25.517 1.00 71.19 270 ASN A C 1
ATOM 2147 O O . ASN A 1 270 ? -9.569 -1.022 26.060 1.00 71.19 270 ASN A O 1
ATOM 2151 N N . PHE A 1 271 ? -9.620 0.374 24.307 1.00 71.50 271 PHE A N 1
ATOM 2152 C CA . PHE A 1 271 ? -8.599 -0.335 23.535 1.00 71.50 271 PHE A CA 1
ATOM 2153 C C . PHE A 1 271 ? -7.396 0.579 23.250 1.00 71.50 271 PHE A C 1
ATOM 2155 O O . PHE A 1 271 ? -7.218 1.015 22.114 1.00 71.50 271 PHE A O 1
ATOM 2162 N N . PRO A 1 272 ? -6.493 0.819 24.224 1.00 68.12 272 PRO A N 1
ATOM 2163 C CA . PRO A 1 272 ? -5.310 1.679 24.040 1.00 68.12 272 PRO A CA 1
ATOM 2164 C C . PRO A 1 272 ? -4.369 1.202 22.917 1.00 68.12 272 PRO A C 1
ATOM 2166 O O . PRO A 1 272 ? -3.590 1.978 22.361 1.00 68.12 272 PRO A O 1
ATOM 2169 N N . ILE A 1 273 ? -4.473 -0.074 22.532 1.00 69.62 273 ILE A N 1
ATOM 2170 C CA . ILE A 1 273 ? -3.772 -0.660 21.384 1.00 69.62 273 ILE A CA 1
ATOM 2171 C C . ILE A 1 273 ? -4.167 0.044 20.074 1.00 69.62 273 ILE A C 1
ATOM 2173 O O . ILE A 1 273 ? -3.314 0.215 19.207 1.00 69.62 273 ILE A O 1
ATOM 2177 N N . LEU A 1 274 ? -5.407 0.532 19.938 1.00 71.50 274 LEU A N 1
ATOM 2178 C CA . LEU A 1 274 ? -5.875 1.245 18.743 1.00 71.50 274 LEU A CA 1
ATOM 2179 C C . LEU A 1 274 ? -5.042 2.475 18.428 1.00 71.50 274 LEU A C 1
ATOM 2181 O O . LEU A 1 274 ? -4.696 2.706 17.270 1.00 71.50 274 LEU A O 1
ATOM 2185 N N . GLU A 1 275 ? -4.710 3.267 19.443 1.00 73.19 275 GLU A N 1
ATOM 2186 C CA . GLU A 1 275 ? -3.924 4.478 19.244 1.00 73.19 275 GLU A CA 1
ATOM 2187 C C . GLU A 1 275 ? -2.517 4.129 18.738 1.00 73.19 275 GLU A C 1
ATOM 2189 O O . GLU A 1 275 ? -2.005 4.762 17.811 1.00 73.19 275 GLU A O 1
ATOM 2194 N N . GLN A 1 276 ? -1.918 3.068 19.286 1.00 77.31 276 GLN A N 1
ATOM 2195 C CA . GLN A 1 276 ? -0.609 2.573 18.860 1.00 77.31 276 GLN A CA 1
ATOM 2196 C C . GLN A 1 276 ? -0.652 2.002 17.436 1.00 77.31 276 GLN A C 1
ATOM 2198 O O . GLN A 1 276 ? 0.198 2.347 16.615 1.00 77.31 276 GLN A O 1
ATOM 2203 N N . THR A 1 277 ? -1.661 1.193 17.102 1.00 75.19 277 THR A N 1
ATOM 2204 C CA . THR A 1 277 ? -1.857 0.649 15.748 1.00 75.19 277 THR A CA 1
ATOM 2205 C C . THR A 1 277 ? -2.093 1.761 14.727 1.00 75.19 277 THR A C 1
ATOM 2207 O O . THR A 1 277 ? -1.520 1.737 13.635 1.00 75.19 277 THR A O 1
ATOM 2210 N N . THR A 1 278 ? -2.860 2.789 15.096 1.00 80.81 278 THR A N 1
ATOM 2211 C CA . THR A 1 278 ? -3.102 3.957 14.240 1.00 80.81 278 THR A CA 1
ATOM 2212 C C . THR A 1 278 ? -1.786 4.689 13.966 1.00 80.81 278 THR A C 1
ATOM 2214 O O . THR A 1 278 ? -1.447 4.921 12.807 1.00 80.81 278 THR A O 1
ATOM 2217 N N . LYS A 1 279 ? -0.975 4.963 14.999 1.00 82.50 279 LYS A N 1
ATOM 2218 C CA . LYS A 1 279 ? 0.352 5.596 14.848 1.00 82.50 279 LYS A CA 1
ATOM 2219 C C . LYS A 1 279 ? 1.340 4.742 14.044 1.00 82.50 279 LYS A C 1
ATOM 2221 O O . LYS A 1 279 ? 2.176 5.291 13.333 1.00 82.50 279 LYS A O 1
ATOM 2226 N N . ALA A 1 280 ? 1.239 3.415 14.117 1.00 85.00 280 ALA A N 1
ATOM 2227 C CA . ALA A 1 280 ? 2.080 2.489 13.356 1.00 85.00 280 ALA A CA 1
ATOM 2228 C C . ALA A 1 280 ? 1.639 2.312 11.889 1.00 85.00 280 ALA A C 1
ATOM 2230 O O . ALA A 1 280 ? 2.405 1.792 11.074 1.00 85.00 280 ALA A O 1
ATOM 2231 N N . THR A 1 281 ? 0.430 2.753 11.524 1.00 85.44 281 THR A N 1
ATOM 2232 C CA . THR A 1 281 ? -0.157 2.529 10.192 1.00 85.44 281 THR A CA 1
ATOM 2233 C C . THR A 1 281 ? 0.711 3.025 9.028 1.00 85.44 281 THR A C 1
ATOM 2235 O O . THR A 1 281 ? 0.855 2.268 8.068 1.00 85.44 281 THR A O 1
ATOM 2238 N N . PRO A 1 282 ? 1.361 4.208 9.076 1.00 88.00 282 PRO A N 1
ATOM 2239 C CA . PRO A 1 282 ? 2.268 4.642 8.009 1.00 88.00 282 PRO A CA 1
ATOM 2240 C C . PRO A 1 282 ? 3.381 3.631 7.711 1.00 88.00 282 PRO A C 1
ATOM 2242 O O . PRO A 1 282 ? 3.689 3.368 6.549 1.00 88.00 282 PRO A O 1
ATOM 2245 N N . LEU A 1 283 ? 3.966 3.038 8.758 1.00 89.19 283 LEU A N 1
ATOM 2246 C CA . LEU A 1 283 ? 5.023 2.038 8.623 1.00 89.19 283 LEU A CA 1
ATOM 2247 C C . LEU A 1 283 ? 4.467 0.723 8.071 1.00 89.19 283 LEU A C 1
ATOM 2249 O O . LEU A 1 283 ? 5.029 0.171 7.127 1.00 89.19 283 LEU A O 1
ATOM 2253 N N . ILE A 1 284 ? 3.348 0.248 8.628 1.00 87.50 284 ILE A N 1
ATOM 2254 C CA . ILE A 1 284 ? 2.686 -0.985 8.182 1.00 87.50 284 ILE A CA 1
ATOM 2255 C C . ILE A 1 284 ? 2.335 -0.881 6.697 1.00 87.50 284 ILE A C 1
ATOM 2257 O O . ILE A 1 284 ? 2.679 -1.771 5.921 1.00 87.50 284 ILE A O 1
ATOM 2261 N N . LEU A 1 285 ? 1.721 0.226 6.277 1.00 88.31 285 LEU A N 1
ATOM 2262 C CA . LEU A 1 285 ? 1.327 0.431 4.889 1.00 88.31 285 LEU A CA 1
ATOM 2263 C C . LEU A 1 285 ? 2.541 0.496 3.954 1.00 88.31 285 LEU A C 1
ATOM 2265 O O . LEU A 1 285 ? 2.498 -0.075 2.868 1.00 88.31 285 LEU A O 1
ATOM 2269 N N . ALA A 1 286 ? 3.639 1.134 4.367 1.00 91.19 286 ALA A N 1
ATOM 2270 C CA . ALA A 1 286 ? 4.863 1.173 3.571 1.00 91.19 286 ALA A CA 1
ATOM 2271 C C . ALA A 1 286 ? 5.488 -0.222 3.390 1.00 91.19 286 ALA A C 1
ATOM 2273 O O . ALA A 1 286 ? 5.900 -0.576 2.282 1.00 91.19 286 ALA A O 1
ATOM 2274 N N . VAL A 1 287 ? 5.510 -1.039 4.449 1.00 91.50 287 VAL A N 1
ATOM 2275 C CA . VAL A 1 287 ? 5.991 -2.431 4.396 1.00 91.50 287 VAL A CA 1
ATOM 2276 C C . VAL A 1 287 ? 5.088 -3.292 3.512 1.00 91.50 287 VAL A C 1
ATOM 2278 O O . VAL A 1 287 ? 5.589 -4.057 2.682 1.00 91.50 287 VAL A O 1
ATOM 2281 N N . LEU A 1 288 ? 3.766 -3.152 3.646 1.00 89.56 288 LEU A N 1
ATOM 2282 C CA . LEU A 1 288 ? 2.795 -3.859 2.813 1.00 89.56 288 LEU A CA 1
ATOM 2283 C C . LEU A 1 288 ? 2.922 -3.454 1.344 1.00 89.56 288 LEU A C 1
ATOM 2285 O O . LEU A 1 288 ? 2.981 -4.331 0.486 1.00 89.56 288 LEU A O 1
ATOM 2289 N N . LEU A 1 289 ? 3.040 -2.155 1.050 1.00 90.75 289 LEU A N 1
ATOM 2290 C CA . LEU A 1 289 ? 3.245 -1.657 -0.309 1.00 90.75 289 LEU A CA 1
ATOM 2291 C C . LEU A 1 289 ? 4.532 -2.221 -0.915 1.00 90.75 289 LEU A C 1
ATOM 2293 O O . LEU A 1 289 ? 4.511 -2.715 -2.040 1.00 90.75 289 LEU A O 1
ATOM 2297 N N . TYR A 1 290 ? 5.649 -2.163 -0.186 1.00 93.56 290 TYR A N 1
ATOM 2298 C CA . TYR A 1 290 ? 6.914 -2.709 -0.672 1.00 93.56 290 TYR A CA 1
ATOM 2299 C C . TYR A 1 290 ? 6.798 -4.208 -0.967 1.00 93.56 290 TYR A C 1
ATOM 2301 O O . TYR A 1 290 ? 7.192 -4.658 -2.042 1.00 93.56 290 TYR A O 1
ATOM 2309 N N . SER A 1 291 ? 6.205 -4.968 -0.044 1.00 92.81 291 SER A N 1
ATOM 2310 C CA . SER A 1 291 ? 6.001 -6.412 -0.196 1.00 92.81 291 SER A CA 1
ATOM 2311 C C . SER A 1 291 ? 5.117 -6.728 -1.405 1.00 92.81 291 SER A C 1
ATOM 2313 O O . SER A 1 291 ? 5.447 -7.595 -2.213 1.00 92.81 291 SER A O 1
ATOM 2315 N N . PHE A 1 292 ? 4.032 -5.975 -1.574 1.00 90.88 292 PHE A N 1
ATOM 2316 C CA . PHE A 1 292 ? 3.126 -6.075 -2.712 1.00 90.88 292 PHE A CA 1
ATOM 2317 C C . PHE A 1 292 ? 3.844 -5.810 -4.044 1.00 90.88 292 PHE A C 1
ATOM 2319 O O . PHE A 1 292 ? 3.764 -6.618 -4.971 1.00 90.88 292 PHE A O 1
ATOM 2326 N N . LEU A 1 293 ? 4.609 -4.720 -4.133 1.00 93.31 293 LEU A N 1
ATOM 2327 C CA . LEU A 1 293 ? 5.361 -4.371 -5.338 1.00 93.31 293 LEU A CA 1
ATOM 2328 C C . LEU A 1 293 ? 6.486 -5.377 -5.635 1.00 93.31 293 LEU A C 1
ATOM 2330 O O . LEU A 1 293 ? 6.721 -5.706 -6.798 1.00 93.31 293 LEU A O 1
ATOM 2334 N N . GLU A 1 294 ? 7.155 -5.917 -4.612 1.00 93.00 294 GLU A N 1
ATOM 2335 C CA . GLU A 1 294 ? 8.166 -6.971 -4.771 1.00 93.00 294 GLU A CA 1
ATOM 2336 C C . GLU A 1 294 ? 7.589 -8.230 -5.431 1.00 93.00 294 GLU A C 1
ATOM 2338 O O . GLU A 1 294 ? 8.241 -8.795 -6.315 1.00 93.00 294 GLU A O 1
ATOM 2343 N N . VAL A 1 295 ? 6.369 -8.631 -5.055 1.00 91.69 295 VAL A N 1
ATOM 2344 C CA . VAL A 1 295 ? 5.648 -9.736 -5.704 1.00 91.69 295 VAL A CA 1
ATOM 2345 C C . VAL A 1 295 ? 5.281 -9.359 -7.139 1.00 91.69 295 VAL A C 1
ATOM 2347 O O . VAL A 1 295 ? 5.572 -10.115 -8.068 1.00 91.69 295 VAL A O 1
ATOM 2350 N N . LEU A 1 296 ? 4.715 -8.167 -7.358 1.00 91.31 296 LEU A N 1
ATOM 2351 C CA . LEU A 1 296 ? 4.297 -7.733 -8.694 1.00 91.31 296 LEU A CA 1
ATOM 2352 C C . LEU A 1 296 ? 5.444 -7.605 -9.696 1.00 91.31 296 LEU A C 1
ATOM 2354 O O . LEU A 1 296 ? 5.281 -7.884 -10.887 1.00 91.31 296 LEU A O 1
ATOM 2358 N N . LYS A 1 297 ? 6.635 -7.245 -9.225 1.00 93.31 297 LYS A N 1
ATOM 2359 C CA . LYS A 1 297 ? 7.834 -7.199 -10.061 1.00 93.31 297 LYS A CA 1
ATOM 2360 C C . LYS A 1 297 ? 8.136 -8.526 -10.741 1.00 93.31 297 LYS A C 1
ATOM 2362 O O . LYS A 1 297 ? 8.742 -8.497 -11.810 1.00 93.31 297 LYS A O 1
ATOM 2367 N N . LEU A 1 298 ? 7.763 -9.668 -10.161 1.00 91.25 298 LEU A N 1
ATOM 2368 C CA . LEU A 1 298 ? 7.989 -10.967 -10.796 1.00 91.25 298 LEU A CA 1
ATOM 2369 C C . LEU A 1 298 ? 7.293 -11.029 -12.162 1.00 91.25 298 LEU A C 1
ATOM 2371 O O . LEU A 1 298 ? 7.911 -11.450 -13.138 1.00 91.25 298 LEU A O 1
ATOM 2375 N N . PHE A 1 299 ? 6.070 -10.503 -12.267 1.00 90.56 299 PHE A N 1
ATOM 2376 C CA . PHE A 1 299 ? 5.339 -10.421 -13.533 1.00 90.56 299 PHE A CA 1
ATOM 2377 C C . PHE A 1 299 ? 6.047 -9.512 -14.539 1.00 90.56 299 PHE A C 1
ATOM 2379 O O . PHE A 1 299 ? 6.283 -9.920 -15.677 1.00 90.56 299 PHE A O 1
ATOM 2386 N N . ALA A 1 300 ? 6.466 -8.316 -14.114 1.00 91.44 300 ALA A N 1
ATOM 2387 C CA . ALA A 1 300 ? 7.234 -7.417 -14.973 1.00 91.44 300 ALA A CA 1
ATOM 2388 C C . ALA A 1 300 ? 8.539 -8.085 -15.449 1.00 91.44 300 ALA A C 1
ATOM 2390 O O . ALA A 1 300 ? 8.850 -8.082 -16.639 1.00 91.44 300 ALA A O 1
ATOM 2391 N N . ALA A 1 301 ? 9.280 -8.732 -14.549 1.00 92.44 301 ALA A N 1
ATOM 2392 C CA . ALA A 1 301 ? 10.528 -9.415 -14.869 1.00 92.44 301 ALA A CA 1
ATOM 2393 C C . ALA A 1 301 ? 10.334 -10.541 -15.899 1.00 92.44 301 ALA A C 1
ATOM 2395 O O . ALA A 1 301 ? 11.160 -10.682 -16.804 1.00 92.44 301 ALA A O 1
ATOM 2396 N N . LEU A 1 302 ? 9.253 -11.319 -15.803 1.00 94.06 302 LEU A N 1
ATOM 2397 C CA . LEU A 1 302 ? 8.923 -12.348 -16.794 1.00 94.06 302 LEU A CA 1
ATOM 2398 C C . LEU A 1 302 ? 8.647 -11.728 -18.169 1.00 94.06 302 LEU A C 1
ATOM 2400 O O . LEU A 1 302 ? 9.275 -12.122 -19.154 1.00 94.06 302 LEU A O 1
ATOM 2404 N N . VAL A 1 303 ? 7.775 -10.717 -18.232 1.00 94.19 303 VAL A N 1
ATOM 2405 C CA . VAL A 1 303 ? 7.398 -10.047 -19.488 1.00 94.19 303 VAL A CA 1
ATOM 2406 C C . VAL A 1 303 ? 8.616 -9.425 -20.172 1.00 94.19 303 VAL A C 1
ATOM 2408 O O . VAL A 1 303 ? 8.853 -9.661 -21.357 1.00 94.19 303 VAL A O 1
ATOM 2411 N N . PHE A 1 304 ? 9.445 -8.688 -19.433 1.00 93.69 304 PHE A N 1
ATOM 2412 C CA . PHE A 1 304 ? 10.621 -8.037 -20.014 1.00 93.69 304 PHE A CA 1
ATOM 2413 C C . PHE A 1 304 ? 11.774 -9.006 -20.304 1.00 93.69 304 PHE A C 1
ATOM 2415 O O . PHE A 1 304 ? 12.560 -8.761 -21.221 1.00 93.69 304 PHE A O 1
ATOM 2422 N N . GLY A 1 305 ? 11.848 -10.139 -19.601 1.00 93.19 305 GLY A N 1
ATOM 2423 C CA . GLY A 1 305 ? 12.724 -11.249 -19.975 1.00 93.19 305 GLY A CA 1
ATOM 2424 C C . GLY A 1 305 ? 12.368 -11.818 -21.346 1.00 93.19 305 GLY A C 1
ATOM 2425 O O . GLY A 1 305 ? 13.247 -11.993 -22.195 1.00 93.19 305 GLY A O 1
ATOM 2426 N N . LEU A 1 306 ? 11.075 -12.062 -21.590 1.00 94.12 306 LEU A N 1
ATOM 2427 C CA . LEU A 1 306 ? 10.579 -12.515 -22.892 1.00 94.12 306 LEU A CA 1
ATOM 2428 C C . LEU A 1 306 ? 10.822 -11.463 -23.978 1.00 94.12 306 LEU A C 1
ATOM 2430 O O . LEU A 1 306 ? 11.371 -11.799 -25.028 1.00 94.12 306 LEU A O 1
ATOM 2434 N N . ALA A 1 307 ? 10.494 -10.196 -23.707 1.00 92.88 307 ALA A N 1
ATOM 2435 C CA . ALA A 1 307 ? 10.687 -9.097 -24.652 1.00 92.88 307 ALA A CA 1
ATOM 2436 C C . ALA A 1 307 ? 12.158 -8.960 -25.075 1.00 92.88 307 ALA A C 1
ATOM 2438 O O . ALA A 1 307 ? 12.464 -8.932 -26.265 1.00 92.88 307 ALA A O 1
ATOM 2439 N N . TYR A 1 308 ? 13.091 -8.958 -24.119 1.00 93.44 308 TYR A N 1
ATOM 2440 C CA . TYR A 1 308 ? 14.517 -8.866 -24.429 1.00 93.44 308 TYR A CA 1
ATOM 2441 C C . TYR A 1 308 ? 15.033 -10.091 -25.200 1.00 93.44 308 TYR A C 1
ATOM 2443 O O . TYR A 1 308 ? 15.828 -9.956 -26.130 1.00 93.44 308 TYR A O 1
ATOM 2451 N N . SER A 1 309 ? 14.559 -11.291 -24.850 1.00 92.44 309 SER A N 1
ATOM 2452 C CA . SER A 1 309 ? 14.892 -12.523 -25.574 1.00 92.44 309 SER A CA 1
ATOM 2453 C C . SER A 1 309 ? 14.420 -12.477 -27.032 1.00 92.44 309 SER A C 1
ATOM 2455 O O . SER A 1 309 ? 15.169 -12.857 -27.930 1.00 92.44 309 SER A O 1
ATOM 2457 N N . ALA A 1 310 ? 13.214 -11.961 -27.285 1.00 91.25 310 ALA A N 1
ATOM 2458 C CA . ALA A 1 310 ? 12.672 -11.800 -28.632 1.00 91.25 310 ALA A CA 1
ATOM 2459 C C . ALA A 1 310 ? 13.457 -10.772 -29.464 1.00 91.25 310 ALA A C 1
ATOM 2461 O O . ALA A 1 310 ? 13.669 -10.987 -30.654 1.00 91.25 310 ALA A O 1
ATOM 2462 N N . ILE A 1 311 ? 13.922 -9.688 -28.836 1.00 89.31 311 ILE A N 1
ATOM 2463 C CA . ILE A 1 311 ? 14.713 -8.645 -29.503 1.00 89.31 311 ILE A CA 1
ATOM 2464 C C . ILE A 1 311 ? 16.106 -9.161 -29.875 1.00 89.31 311 ILE A C 1
ATOM 2466 O O . ILE A 1 311 ? 16.548 -8.922 -30.987 1.00 89.31 311 ILE A O 1
ATOM 2470 N N . LYS A 1 312 ? 16.779 -9.909 -28.988 1.00 83.44 312 LYS A N 1
ATOM 2471 C CA . LYS A 1 312 ? 18.142 -10.423 -29.236 1.00 83.44 312 LYS A CA 1
ATOM 2472 C C . LYS A 1 312 ? 18.196 -11.604 -30.222 1.00 83.44 312 LYS A C 1
ATOM 2474 O O . LYS A 1 312 ? 19.274 -11.971 -30.672 1.00 83.44 312 LYS A O 1
ATOM 2479 N N . LYS A 1 313 ? 17.062 -12.258 -30.496 1.00 71.12 313 LYS A N 1
ATOM 2480 C CA . LYS A 1 313 ? 16.970 -13.329 -31.504 1.00 71.12 313 LYS A CA 1
ATOM 2481 C C . LYS A 1 313 ? 16.938 -12.800 -32.944 1.00 71.12 313 LYS A C 1
ATOM 2483 O O . LYS A 1 313 ? 17.107 -13.604 -33.856 1.00 71.12 313 LYS A O 1
ATOM 2488 N N . LYS A 1 314 ? 16.673 -11.505 -33.131 1.00 54.53 314 LYS A N 1
ATOM 2489 C CA . LYS A 1 314 ? 16.771 -10.805 -34.416 1.00 54.53 314 LYS A CA 1
ATOM 2490 C C . LYS A 1 314 ? 18.152 -10.183 -34.561 1.00 54.53 314 LYS A C 1
ATOM 2492 O O . LYS A 1 314 ? 18.608 -10.114 -35.718 1.00 54.53 314 LYS A O 1
#

Secondary structure (DSSP, 8-state):
-HHHHHHHHHHHHHHHHHHHHHHTS--HHHHHHHHHHHHHHHHHHHHHS-HHHHHHHHHHHHIIIIIHHHHHHHHHHHHHHHHHHHTTTT--HHHHHHHHHHHHHHHHHHTTS-HHHHHHHHHHHHHHHHHTTPPPPSSHHHHHHHHHHHHHHHHHHHHHHHHHHHHHHTHHHHHHHHHHHHHHHHHHHSTTHHHHHHHHHHHHHHHHHHHHHHHHHHHHHTS-HHHHHHHHHHHHHHHHHHHHHHHHHHHHHHTPPPPHHHHHHHHHHH-THHHHHHHHHHHHHHHHHHHHHHHHHHHHHHHHHHHHHHHHT-

Foldseek 3Di:
DQQLVLLVQLLVLLLVLLVLCLVLPVALLLLLVLVLVLLVQLLVCVVVHNNVVSVVRSVVSCCVSPVVSNVSSLQSNLVSQLSCLVCVVSYDLVSSLVSNVVSLVVSCVVNVNQLLSVLLSVLQSVLSVVSVVDDADPAQLCRQLVRSLVSLLSSLVSNLVSLLCSCLVCVVVCLVSNLVSVLSSVCSVVVPLLVVVLVVQLVVLVVVLVVVLVVLVVVLVPDDPVVNVVCVVVNVVVNVVSVVSSVVSNVVSVPDDDDVVNSSVVCVVVCVVSVVCSSCVSVVSSVVSSVVSSVSSSVSSNVRSVVSNVVVVD

Sequence (314 aa):
MKKIIYSILPSILFFLSISYLMFSGLNAAKAIKVQNKVFLVFVRALAEKDVLLAISESLSYILTEAILPSLPFLFLLGSGFLAIFIFKNEINYLSLTLMQIPFLMLASLLAGFSLTVFLTYIGILSSIILLKTFEPRKTAFLTGSYLVSRHLRLVFIFLAIGLFLSLYLNFESYKQEVLSGTFDIIKLVIPDIGKLQQEQAKIFANQCAEGMKKSINQSYQTVPSPTKETCEPVYSSVIAGIDDYKQEAIKQIENKTVSEERVREYVIENFPILEQTTKATPLILAVLLYSFLEVLKLFAALVFGLAYSAIKKK

pLDDT: mean 86.7, std 7.53, range [54.53, 96.62]